Protein 2EV1 (pdb70)

Organism: Mycobacterium tuberculosis (strain ATCC 25618 / H37Rv) (NCBI:txid83332)

GO terms:
  GO:0030145 manganese ion binding (F, IDA)
  GO:0004016 adenylate cyclase activity (F, IDA)
  GO:0009268 response to pH (P, IDA)
  GO:0005515 protein binding (F, IPI)
  GO:0042803 protein homodimerization activity (F, IDA)
  GO:0010855 adenylate cyclase inhibitor activity (F, IMP)

Radius of gyration: 24.44 Å; Cα contacts (8 Å, |Δi|>4): 454; chains: 2; bounding box: 23×84×53 Å

Structure (mmCIF, N/CA/C/O backbone):
data_2EV1
#
_entry.id   2EV1
#
_cell.length_a   86.600
_cell.length_b   93.528
_cell.length_c   54.335
_cell.angle_alpha   90.00
_cell.angle_beta   90.00
_cell.angle_gamma   90.00
#
_symmetry.space_group_name_H-M   'P 21 21 2'
#
loop_
_entity.id
_entity.type
_entity.pdbx_description
1 polymer 'Hypothetical protein Rv1264/MT1302'
2 non-polymer 'OLEIC ACID'
3 non-polymer 'PENTAETHYLENE GLYCOL'
4 water water
#
loop_
_atom_site.group_PDB
_atom_site.id
_atom_site.type_symbol
_atom_site.label_atom_id
_atom_site.label_alt_id
_atom_site.label_comp_id
_atom_site.label_asym_id
_atom_site.label_entity_id
_atom_site.label_seq_id
_atom_site.pdbx_PDB_ins_code
_atom_site.Cartn_x
_atom_site.Cartn_y
_atom_site.Cartn_z
_atom_site.occupancy
_atom_site.B_iso_or_equiv
_atom_site.auth_seq_id
_atom_site.auth_comp_id
_atom_site.auth_asym_id
_atom_site.auth_atom_id
_atom_site.pdbx_PDB_model_num
ATOM 1 N N . ALA A 1 23 ? 37.754 -39.384 2.638 1.00 55.09 11 ALA A N 1
ATOM 2 C CA . ALA A 1 23 ? 36.489 -40.014 3.137 1.00 54.81 11 ALA A CA 1
ATOM 3 C C . ALA A 1 23 ? 35.892 -39.307 4.367 1.00 54.68 11 ALA A C 1
ATOM 4 O O . ALA A 1 23 ? 34.787 -39.653 4.804 1.00 54.57 11 ALA A O 1
ATOM 6 N N . ASN A 1 24 ? 36.612 -38.326 4.921 1.00 54.45 12 ASN A N 1
ATOM 7 C CA . ASN A 1 24 ? 36.096 -37.533 6.035 1.00 53.94 12 ASN A CA 1
ATOM 8 C C . ASN A 1 24 ? 34.955 -36.668 5.558 1.00 52.97 12 ASN A C 1
ATOM 9 O O . ASN A 1 24 ? 33.885 -36.615 6.186 1.00 53.85 12 ASN A O 1
ATOM 14 N N . ILE A 1 25 ? 35.177 -35.989 4.438 1.00 50.85 13 ILE A N 1
ATOM 15 C CA . ILE A 1 25 ? 34.261 -34.948 4.035 1.00 48.69 13 ILE A CA 1
ATOM 16 C C . ILE A 1 25 ? 32.847 -35.510 3.869 1.00 47.19 13 ILE A C 1
ATOM 17 O O . ILE A 1 25 ? 31.896 -34.768 3.978 1.00 46.69 13 ILE A O 1
ATOM 22 N N . ASP A 1 26 ? 32.711 -36.821 3.662 1.00 45.66 14 ASP A N 1
ATOM 23 C CA . ASP A 1 26 ? 31.390 -37.455 3.634 1.00 44.33 14 ASP A CA 1
ATOM 24 C C . ASP A 1 26 ? 30.508 -37.079 4.809 1.00 42.57 14 ASP A C 1
ATOM 25 O O . ASP A 1 26 ? 29.333 -36.802 4.628 1.00 41.96 14 ASP A O 1
ATOM 30 N N . ASP A 1 27 ? 31.054 -37.076 6.017 1.00 41.14 15 ASP A N 1
ATOM 31 C CA . ASP A 1 27 ? 30.267 -36.617 7.150 1.00 39.90 15 ASP A CA 1
ATOM 32 C C . ASP A 1 27 ? 29.802 -35.180 6.924 1.00 38.80 15 ASP A C 1
ATOM 33 O O . ASP A 1 27 ? 28.643 -34.852 7.221 1.00 40.22 15 ASP A O 1
ATOM 38 N N . LEU A 1 28 ? 30.674 -34.353 6.353 1.00 35.39 16 LEU A N 1
ATOM 39 C CA . LEU A 1 28 ? 30.345 -32.960 6.060 1.00 34.06 16 LEU A CA 1
ATOM 40 C C . LEU A 1 28 ? 29.421 -32.743 4.848 1.00 32.70 16 LEU A C 1
ATOM 41 O O . LEU A 1 28 ? 28.873 -31.651 4.708 1.00 34.66 16 LEU A O 1
ATOM 46 N N . LEU A 1 29 ? 29.257 -33.749 3.988 1.00 30.31 17 LEU A N 1
ATOM 47 C CA . LEU A 1 29 ? 28.364 -33.645 2.819 1.00 29.10 17 LEU A CA 1
ATOM 48 C C . LEU A 1 29 ? 26.960 -34.083 3.179 1.00 28.47 17 LEU A C 1
ATOM 49 O O . LEU A 1 29 ? 26.011 -33.763 2.470 1.00 29.18 17 LEU A O 1
ATOM 54 N N . GLY A 1 30 ? 26.829 -34.861 4.238 1.00 27.02 18 GLY A N 1
ATOM 55 C CA . GLY A 1 30 ? 25.505 -35.326 4.680 1.00 26.64 18 GLY A CA 1
ATOM 56 C C . GLY A 1 30 ? 24.662 -35.948 3.592 1.00 27.46 18 GLY A C 1
ATOM 57 O O . GLY A 1 30 ? 25.092 -36.850 2.866 1.00 27.53 18 GLY A O 1
ATOM 58 N N . ASP A 1 31 ? 23.390 -35.549 3.556 1.00 25.58 19 ASP A N 1
ATOM 59 C CA . ASP A 1 31 ? 22.475 -36.069 2.565 1.00 25.79 19 ASP A CA 1
ATOM 60 C C . ASP A 1 31 ? 22.519 -35.467 1.165 1.00 24.54 19 ASP A C 1
ATOM 61 O O . ASP A 1 31 ? 21.730 -35.895 0.321 1.00 24.53 19 ASP A O 1
ATOM 66 N N . LEU A 1 32 ? 23.421 -34.525 0.903 1.00 24.65 20 LEU A N 1
ATOM 67 C CA . LEU A 1 32 ? 23.449 -33.794 -0.368 1.00 25.46 20 LEU A CA 1
ATOM 68 C C . LEU A 1 32 ? 23.606 -34.773 -1.497 1.00 27.15 20 LEU A C 1
ATOM 69 O O . LEU A 1 32 ? 24.357 -35.731 -1.377 1.00 27.91 20 LEU A O 1
ATOM 74 N N . GLY A 1 33 ? 22.867 -34.566 -2.579 1.00 26.81 21 GLY A N 1
ATOM 75 C CA . G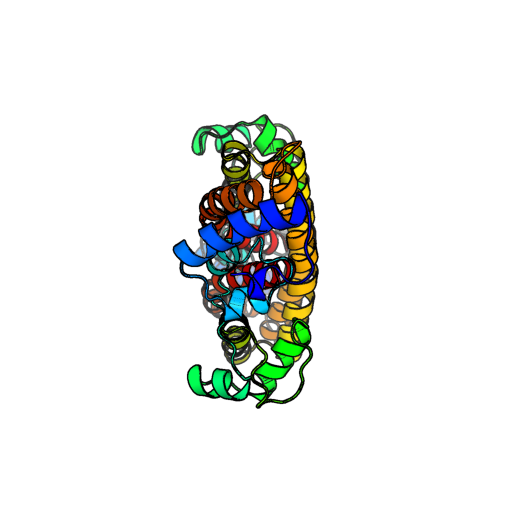LY A 1 33 ? 23.096 -35.356 -3.760 1.00 28.07 21 GLY A CA 1
ATOM 76 C C . GLY A 1 33 ? 23.493 -34.554 -4.971 1.00 28.43 21 GLY A C 1
ATOM 77 O O . GLY A 1 33 ? 23.386 -33.329 -4.984 1.00 30.62 21 GLY A O 1
ATOM 78 N N . GLY A 1 34 ? 23.973 -35.285 -5.982 1.00 31.30 22 GLY A N 1
ATOM 79 C CA . GLY A 1 34 ? 24.104 -34.784 -7.345 1.00 31.57 22 GLY A CA 1
ATOM 80 C C . GLY A 1 34 ? 25.143 -33.703 -7.469 1.00 32.50 22 GLY A C 1
ATOM 81 O O . GLY A 1 34 ? 26.149 -33.729 -6.765 1.00 33.03 22 GLY A O 1
ATOM 82 N N . THR A 1 35 ? 24.889 -32.754 -8.367 1.00 33.33 23 THR A N 1
ATOM 83 C CA . THR A 1 35 ? 25.794 -31.626 -8.576 1.00 33.00 23 THR A CA 1
ATOM 84 C C . THR A 1 35 ? 26.008 -30.814 -7.305 1.00 32.66 23 THR A C 1
ATOM 85 O O . THR A 1 35 ? 27.107 -30.313 -7.053 1.00 32.52 23 THR A O 1
ATOM 89 N N . ALA A 1 36 ? 24.967 -30.684 -6.490 1.00 31.98 24 ALA A N 1
ATOM 90 C CA . ALA A 1 36 ? 25.084 -29.976 -5.220 1.00 31.66 24 ALA A CA 1
ATOM 91 C C . ALA A 1 36 ? 26.143 -30.619 -4.321 1.00 30.63 24 ALA A C 1
ATOM 92 O O . ALA A 1 36 ? 26.904 -29.922 -3.638 1.00 29.59 24 ALA A O 1
ATOM 94 N N . ARG A 1 37 ? 26.149 -31.951 -4.292 1.00 29.02 25 ARG A N 1
ATOM 95 C CA . ARG A 1 37 ? 27.118 -32.688 -3.481 1.00 29.00 25 ARG A CA 1
ATOM 96 C C . ARG A 1 37 ? 28.544 -32.450 -3.979 1.00 27.71 25 ARG A C 1
ATOM 97 O O . ARG A 1 37 ? 29.451 -32.210 -3.179 1.00 27.41 25 ARG A O 1
ATOM 105 N N . ALA A 1 38 ? 28.746 -32.525 -5.286 1.00 28.98 26 ALA A N 1
ATOM 106 C CA . ALA A 1 38 ? 30.085 -32.355 -5.856 1.00 29.06 26 ALA A CA 1
ATOM 107 C C . ALA A 1 38 ? 30.598 -30.935 -5.628 1.00 28.80 26 ALA A C 1
ATOM 108 O O . ALA A 1 38 ? 31.774 -30.746 -5.312 1.00 29.77 26 ALA A O 1
ATOM 110 N N . GLU A 1 39 ? 29.724 -29.941 -5.786 1.00 28.99 27 GLU A N 1
ATOM 111 C CA . GLU A 1 39 ? 30.071 -28.556 -5.497 1.00 29.94 27 GLU A CA 1
ATOM 112 C C . GLU A 1 39 ? 30.437 -28.347 -4.016 1.00 29.18 27 GLU A C 1
ATOM 113 O O . GLU A 1 39 ? 31.382 -27.608 -3.676 1.00 29.94 27 GLU A O 1
ATOM 119 N N . ARG A 1 40 ? 29.664 -28.946 -3.116 1.00 28.54 28 ARG A N 1
ATOM 120 C CA . ARG A 1 40 ? 29.960 -28.826 -1.700 1.00 28.48 28 ARG A CA 1
ATOM 121 C C . ARG A 1 40 ? 31.296 -29.489 -1.371 1.00 28.60 28 ARG A C 1
ATOM 122 O O . ARG A 1 40 ? 32.044 -28.991 -0.505 1.00 28.99 28 ARG A O 1
ATOM 130 N N . ALA A 1 41 ? 31.601 -30.620 -2.014 1.00 28.58 29 ALA A N 1
ATOM 131 C CA . ALA A 1 41 ? 32.840 -31.311 -1.691 1.00 28.49 29 ALA A CA 1
ATOM 132 C C . ALA A 1 41 ? 34.039 -30.442 -2.023 1.00 27.89 29 ALA A C 1
ATOM 133 O O . ALA A 1 41 ? 35.014 -30.369 -1.237 1.00 27.93 29 ALA A O 1
ATOM 135 N N . LYS A 1 42 ? 33.975 -29.775 -3.163 1.00 28.29 30 LYS A N 1
ATOM 136 C CA . LYS A 1 42 ? 35.059 -28.851 -3.575 1.00 29.75 30 LYS A CA 1
ATOM 137 C C . LYS A 1 42 ? 35.218 -27.670 -2.614 1.00 29.57 30 LYS A C 1
ATOM 138 O O . LYS A 1 42 ? 36.320 -27.275 -2.260 1.00 29.79 30 LYS A O 1
ATOM 144 N N . LEU A 1 43 ? 34.092 -27.104 -2.208 1.00 28.86 31 LEU A N 1
ATOM 145 C CA . LEU A 1 43 ? 34.071 -26.036 -1.196 1.00 29.16 31 LEU A CA 1
ATOM 146 C C . LEU A 1 43 ? 34.676 -26.481 0.136 1.00 29.06 31 LEU A C 1
ATOM 147 O O . LEU A 1 43 ? 35.560 -25.811 0.686 1.00 28.81 31 LEU A O 1
ATOM 152 N N . VAL A 1 44 ? 34.246 -27.631 0.636 1.00 29.52 32 VAL A N 1
ATOM 153 C CA . VAL A 1 44 ? 34.701 -28.119 1.946 1.00 29.97 32 VAL A CA 1
ATOM 154 C C . VAL A 1 44 ? 36.196 -28.372 1.939 1.00 29.95 32 VAL A C 1
ATOM 155 O O . VAL A 1 44 ? 36.920 -27.962 2.878 1.00 29.49 32 VAL A O 1
ATOM 159 N N . GLU A 1 45 ? 36.691 -29.011 0.883 1.00 29.44 33 GLU A N 1
ATOM 160 C CA . GLU A 1 45 ? 38.138 -29.212 0.722 1.00 30.38 33 GLU A CA 1
ATOM 161 C C . GLU A 1 45 ? 38.895 -27.880 0.869 1.00 29.36 33 GLU A C 1
ATOM 162 O O . GLU A 1 45 ? 39.907 -27.807 1.565 1.00 28.56 33 GLU A O 1
ATOM 168 N N . TRP A 1 46 ? 38.412 -26.851 0.182 1.00 28.82 34 TRP A N 1
ATOM 169 C CA . TRP A 1 46 ? 39.045 -25.515 0.208 1.00 28.76 34 TRP A CA 1
ATOM 170 C C . TRP A 1 46 ? 38.925 -24.869 1.584 1.00 28.47 34 TRP A C 1
ATOM 171 O O . TRP A 1 46 ? 39.907 -24.278 2.080 1.00 27.61 34 TRP A O 1
ATOM 182 N N . LEU A 1 47 ? 37.769 -25.009 2.228 1.00 28.64 35 LEU A N 1
ATOM 183 C CA . LEU A 1 47 ? 37.614 -24.429 3.549 1.00 29.38 35 LEU A CA 1
ATOM 184 C C . LEU A 1 47 ? 38.575 -25.047 4.557 1.00 30.04 35 LEU A C 1
ATOM 185 O O . LEU A 1 47 ? 39.162 -24.353 5.419 1.00 29.93 35 LEU A O 1
ATOM 190 N N . LEU A 1 48 ? 38.748 -26.361 4.472 1.00 29.19 36 LEU A N 1
ATOM 191 C CA . LEU A 1 48 ? 39.648 -27.026 5.403 1.00 30.34 36 LEU A CA 1
ATOM 192 C C . LEU A 1 48 ? 41.089 -26.520 5.192 1.00 30.92 36 LEU A C 1
ATOM 193 O O . LEU A 1 48 ? 41.857 -26.324 6.163 1.00 29.68 36 LEU A O 1
ATOM 198 N N . GLU A 1 49 ? 41.428 -26.268 3.927 1.00 31.80 37 GLU A N 1
ATOM 199 C CA . GLU A 1 49 ? 42.709 -25.633 3.563 1.00 32.65 37 GLU A CA 1
ATOM 200 C C . GLU A 1 49 ? 42.910 -24.203 4.087 1.00 32.93 37 GLU A C 1
ATOM 201 O O . GLU A 1 49 ? 44.058 -23.765 4.247 1.00 32.11 37 GLU A O 1
ATOM 207 N N . GLN A 1 50 ? 41.815 -23.502 4.357 1.00 32.64 38 GLN A N 1
ATOM 208 C CA . GLN A 1 50 ? 41.870 -22.142 4.917 1.00 32.69 38 GLN A CA 1
ATOM 209 C C . GLN A 1 50 ? 41.855 -22.121 6.452 1.00 32.78 38 GLN A C 1
ATOM 210 O O . GLN A 1 50 ? 41.672 -21.050 7.055 1.00 32.95 38 GLN A O 1
ATOM 216 N N . GLY A 1 51 ? 42.010 -23.289 7.083 1.00 31.58 39 GLY A N 1
ATOM 217 C CA . GLY A 1 51 ? 41.999 -23.401 8.530 1.00 31.52 39 GLY A CA 1
ATOM 218 C C . GLY A 1 51 ? 40.641 -23.457 9.197 1.00 31.95 39 GLY A C 1
ATOM 219 O O . GLY A 1 51 ? 40.562 -23.355 10.436 1.00 33.23 39 GLY A O 1
ATOM 220 N N . ILE A 1 52 ? 39.589 -23.633 8.390 1.00 30.00 40 ILE A N 1
ATOM 221 C CA . ILE A 1 52 ? 38.233 -23.786 8.892 1.00 29.94 40 ILE A CA 1
ATOM 222 C C . ILE A 1 52 ? 38.100 -25.231 9.405 1.00 30.23 40 ILE A C 1
ATOM 223 O O . ILE A 1 52 ? 38.589 -26.166 8.769 1.00 30.95 40 ILE A O 1
ATOM 228 N N . THR A 1 53 ? 37.482 -25.411 10.567 1.00 30.35 41 THR A N 1
ATOM 229 C CA . THR A 1 53 ? 37.403 -26.734 11.206 1.00 29.70 41 THR A CA 1
ATOM 230 C C . THR A 1 53 ? 36.134 -27.455 10.779 1.00 29.63 41 THR A C 1
ATOM 231 O O . THR A 1 53 ? 35.146 -26.825 10.402 1.00 29.69 41 THR A O 1
ATOM 235 N N . PRO A 1 54 ? 36.160 -28.792 10.792 1.00 29.10 42 PRO A N 1
ATOM 236 C CA . PRO A 1 54 ? 34.891 -29.504 10.566 1.00 28.92 42 PRO A CA 1
ATOM 237 C C . PRO A 1 54 ? 33.759 -29.078 11.507 1.00 28.48 42 PRO A C 1
ATOM 238 O O . PRO A 1 54 ? 32.626 -28.997 11.081 1.00 27.51 42 PRO A O 1
ATOM 242 N N . ASP A 1 55 ? 34.044 -28.793 12.770 1.00 28.97 43 ASP A N 1
ATOM 243 C CA . ASP A 1 55 ? 32.984 -28.346 13.677 1.00 29.93 43 ASP A CA 1
ATOM 244 C C . ASP A 1 55 ? 32.344 -27.019 13.214 1.00 30.05 43 ASP A C 1
ATOM 245 O O . ASP A 1 55 ? 31.133 -26.836 13.357 1.00 30.57 43 ASP A O 1
ATOM 250 N N . GLU A 1 56 ? 33.152 -26.091 12.704 1.00 29.77 44 GLU A N 1
ATOM 251 C CA . GLU A 1 56 ? 32.626 -24.835 12.133 1.00 30.63 44 GLU A CA 1
ATOM 252 C C . GLU A 1 56 ? 31.770 -25.065 10.898 1.00 30.30 44 GLU A C 1
ATOM 253 O O . GLU A 1 56 ? 30.701 -24.479 10.739 1.00 30.36 44 GLU A O 1
ATOM 259 N N . ILE A 1 57 ? 32.242 -25.944 10.024 1.00 30.12 45 ILE A N 1
ATOM 260 C CA . ILE A 1 57 ? 31.505 -26.266 8.810 1.00 31.01 45 ILE A CA 1
ATOM 261 C C . ILE A 1 57 ? 30.149 -26.875 9.158 1.00 31.24 45 ILE A C 1
ATOM 262 O O . ILE A 1 57 ? 29.114 -26.479 8.603 1.00 31.15 45 ILE A O 1
ATOM 267 N N . ARG A 1 58 ? 30.135 -27.848 10.077 1.00 31.00 46 ARG A N 1
ATOM 268 C CA . ARG A 1 58 ? 28.887 -28.514 10.473 1.00 32.81 46 ARG A CA 1
ATOM 269 C C . ARG A 1 58 ? 27.879 -27.566 11.090 1.00 32.37 46 ARG A C 1
ATOM 270 O O . ARG A 1 58 ? 26.670 -27.813 11.023 1.00 33.68 46 ARG A O 1
ATOM 278 N N . ALA A 1 59 ? 28.380 -26.496 11.707 1.00 33.41 47 ALA A N 1
ATOM 279 C CA . ALA A 1 59 ? 27.563 -25.563 12.492 1.00 33.25 47 ALA A CA 1
ATOM 280 C C . ALA A 1 59 ? 26.966 -24.429 11.665 1.00 33.85 47 ALA A C 1
ATOM 281 O O . ALA A 1 59 ? 26.096 -23.702 12.168 1.00 33.52 47 ALA A O 1
ATOM 283 N N . THR A 1 60 ? 27.438 -24.277 10.424 1.00 34.37 48 THR A N 1
ATOM 284 C CA . THR A 1 60 ? 27.116 -23.134 9.572 1.00 34.73 48 THR A CA 1
ATOM 285 C C . THR A 1 60 ? 26.483 -23.602 8.261 1.00 35.23 48 THR A C 1
ATOM 286 O O . THR A 1 60 ? 27.143 -24.216 7.423 1.00 35.84 48 THR A O 1
ATOM 290 N N . ASN A 1 61 ? 25.207 -23.292 8.080 1.00 36.40 49 ASN A N 1
ATOM 291 C CA . ASN A 1 61 ? 24.514 -23.721 6.875 1.00 36.55 49 ASN A CA 1
ATOM 292 C C . ASN A 1 61 ? 23.872 -22.520 6.175 1.00 36.18 49 ASN A C 1
ATOM 293 O O . ASN A 1 61 ? 22.915 -21.950 6.685 1.00 37.95 49 ASN A O 1
ATOM 298 N N . PRO A 1 62 ? 24.444 -22.101 5.019 1.00 35.04 50 PRO A N 1
ATOM 299 C CA . PRO A 1 62 ? 25.519 -22.784 4.317 1.00 33.02 50 PRO A CA 1
ATOM 300 C C . PRO A 1 62 ? 26.907 -22.308 4.773 1.00 31.65 50 PRO A C 1
ATOM 301 O O . PRO A 1 62 ? 27.027 -21.215 5.359 1.00 31.83 50 PRO A O 1
ATOM 305 N N . PRO A 1 63 ? 27.930 -23.142 4.549 1.00 31.49 51 PRO A N 1
ATOM 306 C CA . PRO A 1 63 ? 29.306 -22.821 4.995 1.00 30.64 51 PRO A CA 1
ATOM 307 C C . PRO A 1 63 ? 30.158 -21.951 4.058 1.00 30.91 51 PRO A C 1
ATOM 308 O O . PRO A 1 63 ? 31.316 -21.667 4.360 1.00 30.42 51 PRO A O 1
ATOM 312 N N . LEU A 1 64 ? 29.555 -21.513 2.977 1.00 31.79 52 LEU A N 1
ATOM 313 C CA . LEU A 1 64 ? 30.178 -20.785 1.852 1.00 31.67 52 LEU A CA 1
ATOM 314 C C . LEU A 1 64 ? 31.159 -19.688 2.251 1.00 30.22 52 LEU A C 1
ATOM 315 O O . LEU A 1 64 ? 32.236 -19.598 1.680 1.00 31.20 52 LEU A O 1
ATOM 320 N N . LEU A 1 65 ? 30.775 -18.856 3.204 1.00 28.79 53 LEU A N 1
ATOM 321 C CA . LEU A 1 65 ? 31.552 -17.646 3.519 1.00 28.71 53 LEU A CA 1
ATOM 322 C C . LEU A 1 65 ? 32.320 -17.742 4.822 1.00 27.62 53 LEU A C 1
ATOM 323 O O . LEU A 1 65 ? 32.722 -16.702 5.362 1.00 27.30 53 LEU A O 1
ATOM 328 N N . LEU A 1 66 ? 32.530 -18.950 5.339 1.00 27.40 54 LEU A N 1
ATOM 329 C CA . LEU A 1 66 ? 33.249 -19.087 6.593 1.00 27.67 54 LEU A CA 1
ATOM 330 C C . LEU A 1 66 ? 34.658 -18.473 6.572 1.00 28.07 54 LEU A C 1
ATOM 331 O O . LEU A 1 66 ? 35.086 -17.871 7.562 1.00 27.81 54 LEU A O 1
ATOM 336 N N . ALA A 1 67 ? 35.409 -18.628 5.486 1.00 27.72 55 ALA A N 1
ATOM 337 C CA . ALA A 1 67 ? 36.754 -18.047 5.459 1.00 27.54 55 ALA A CA 1
ATOM 338 C C . ALA A 1 67 ? 36.629 -16.520 5.397 1.00 26.93 55 ALA A C 1
ATOM 339 O O . ALA A 1 67 ? 37.473 -15.794 5.879 1.00 26.58 55 ALA A O 1
ATOM 341 N N . THR A 1 68 ? 35.571 -16.003 4.783 1.00 28.14 56 THR A N 1
ATOM 342 C CA . THR A 1 68 ? 35.343 -14.565 4.791 1.00 28.58 56 THR A CA 1
ATOM 343 C C . THR A 1 68 ? 34.996 -14.041 6.214 1.00 29.35 56 THR A C 1
ATOM 344 O O . THR A 1 68 ? 35.392 -12.958 6.633 1.00 29.74 56 THR A O 1
ATOM 348 N N . ARG A 1 69 ? 34.260 -14.849 6.982 1.00 28.09 57 ARG A N 1
ATOM 349 C CA . ARG A 1 69 ? 33.987 -14.523 8.395 1.00 28.12 57 ARG A CA 1
ATOM 350 C C . ARG A 1 69 ? 35.294 -14.433 9.201 1.00 28.55 57 ARG A C 1
ATOM 351 O O . ARG A 1 69 ? 35.425 -13.594 10.107 1.00 28.23 57 ARG A O 1
ATOM 359 N N . HIS A 1 70 ? 36.292 -15.254 8.851 1.00 28.42 58 HIS A N 1
ATOM 360 C CA . HIS A 1 70 ? 37.608 -15.151 9.477 1.00 28.95 58 HIS A CA 1
ATOM 361 C C . HIS A 1 70 ? 38.311 -13.824 9.100 1.00 29.37 58 HIS A C 1
ATOM 362 O O . HIS A 1 70 ? 39.014 -13.244 9.917 1.00 30.47 58 HIS A O 1
ATOM 369 N N . LEU A 1 71 ? 38.083 -13.288 7.903 1.00 28.36 59 LEU A N 1
ATOM 370 C CA . LEU A 1 71 ? 38.673 -12.022 7.497 1.00 29.53 59 LEU A CA 1
ATOM 371 C C . LEU A 1 71 ? 38.176 -10.838 8.337 1.00 30.66 59 LEU A C 1
ATOM 372 O O . LEU A 1 71 ? 38.887 -9.818 8.474 1.00 31.25 59 LEU A O 1
ATOM 377 N N . VAL A 1 72 ? 36.972 -10.985 8.907 1.00 28.70 60 VAL A N 1
ATOM 378 C CA . VAL A 1 72 ? 36.358 -9.939 9.752 1.00 29.16 60 VAL A CA 1
ATOM 379 C C . VAL A 1 72 ? 36.490 -10.261 11.260 1.00 29.01 60 VAL A C 1
ATOM 380 O O . VAL A 1 72 ? 35.774 -9.680 12.108 1.00 28.85 60 VAL A O 1
ATOM 384 N N . GLY A 1 73 ? 37.394 -11.170 11.616 1.00 29.93 61 GLY A N 1
ATOM 385 C CA . GLY A 1 73 ? 37.788 -11.340 13.019 1.00 30.64 61 GLY A CA 1
ATOM 386 C C . GLY A 1 73 ? 37.438 -12.619 13.724 1.00 29.88 61 GLY A C 1
ATOM 387 O O . GLY A 1 73 ? 37.845 -12.824 14.880 1.00 31.34 61 GLY A O 1
ATOM 388 N N . ASP A 1 74 ? 36.679 -13.503 13.079 1.00 29.99 62 ASP A N 1
ATOM 389 C CA . ASP A 1 74 ? 36.481 -14.835 13.632 1.00 30.77 62 ASP A CA 1
ATOM 390 C C . ASP A 1 74 ? 37.823 -15.597 13.563 1.00 30.96 62 ASP A C 1
ATOM 391 O O . ASP A 1 74 ? 38.453 -15.674 12.520 1.00 34.19 62 ASP A O 1
ATOM 396 N N . ASP A 1 75 ? 38.277 -16.144 14.667 1.00 32.01 63 ASP A N 1
ATOM 397 C CA . ASP A 1 75 ? 39.482 -16.965 14.636 1.00 32.39 63 ASP A CA 1
ATOM 398 C C . ASP A 1 75 ? 39.218 -18.419 14.988 1.00 32.51 63 ASP A C 1
ATOM 399 O O . ASP A 1 75 ? 40.163 -19.195 15.173 1.00 33.81 63 ASP A O 1
ATOM 404 N N . GLY A 1 76 ? 37.937 -18.806 15.052 1.00 31.42 64 GLY A N 1
ATOM 405 C CA . GLY A 1 76 ? 37.516 -20.149 15.368 1.00 31.67 64 GLY A CA 1
ATOM 406 C C . GLY A 1 76 ? 37.421 -20.469 16.850 1.00 30.89 64 GLY A C 1
ATOM 407 O O . GLY A 1 76 ? 37.074 -21.613 17.236 1.00 31.99 64 GLY A O 1
ATOM 408 N N . THR A 1 77 ? 37.731 -19.473 17.687 1.00 30.32 65 THR A N 1
ATOM 409 C CA . THR A 1 77 ? 37.770 -19.679 19.119 1.00 30.33 65 THR A CA 1
ATOM 410 C C . THR A 1 77 ? 36.678 -18.908 19.866 1.00 29.36 65 THR A C 1
ATOM 411 O O . THR A 1 77 ? 36.218 -17.822 19.453 1.00 29.25 65 THR A O 1
ATOM 415 N N . TYR A 1 78 ? 36.271 -19.543 20.961 1.00 28.83 66 TYR A N 1
ATOM 416 C CA . TYR A 1 78 ? 35.149 -19.092 21.761 1.00 29.13 66 TYR A CA 1
ATOM 417 C C . TYR A 1 78 ? 35.556 -18.993 23.219 1.00 28.23 66 TYR A C 1
ATOM 418 O O . TYR A 1 78 ? 36.428 -19.749 23.688 1.00 29.30 66 TYR A O 1
ATOM 427 N N . VAL A 1 79 ? 34.919 -18.066 23.924 1.00 28.01 67 VAL A N 1
ATOM 428 C CA . VAL A 1 79 ? 35.173 -17.847 25.348 1.00 27.93 67 VAL A CA 1
ATOM 429 C C . VAL A 1 79 ? 33.883 -17.662 26.146 1.00 27.36 67 VAL A C 1
ATOM 430 O O . VAL A 1 79 ? 32.844 -17.334 25.570 1.00 27.75 67 VAL A O 1
ATOM 434 N N . SER A 1 80 ? 33.987 -17.837 27.454 1.00 27.19 68 SER A N 1
ATOM 435 C CA . SER A 1 80 ? 32.896 -17.497 28.375 1.00 26.84 68 SER A CA 1
ATOM 436 C C . SER A 1 80 ? 33.038 -16.064 28.907 1.00 26.39 68 SER A C 1
ATOM 437 O O . SER A 1 80 ? 34.117 -15.464 28.882 1.00 26.74 68 SER A O 1
ATOM 440 N N . ALA A 1 81 ? 31.957 -15.494 29.427 1.00 26.05 69 ALA A N 1
ATOM 441 C CA . ALA A 1 81 ? 32.025 -14.146 29.999 1.00 26.55 69 ALA A CA 1
ATOM 442 C C . ALA A 1 81 ? 33.012 -14.091 31.162 1.00 26.67 69 ALA A C 1
ATOM 443 O O . ALA A 1 81 ? 33.699 -13.110 31.340 1.00 26.91 69 ALA A O 1
ATOM 445 N N . ARG A 1 82 ? 33.050 -15.143 31.982 1.00 27.41 70 ARG A N 1
ATOM 446 C CA . ARG A 1 82 ? 34.037 -15.208 33.058 1.00 26.91 70 ARG A CA 1
ATOM 447 C C . ARG A 1 82 ? 35.475 -15.156 32.542 1.00 27.90 70 ARG A C 1
ATOM 448 O O . ARG A 1 82 ? 36.296 -14.432 33.084 1.00 28.36 70 ARG A O 1
ATOM 456 N N . GLU A 1 83 ? 35.765 -15.923 31.497 1.00 26.96 71 GLU A N 1
ATOM 457 C CA . GLU A 1 83 ? 37.096 -15.922 30.841 1.00 27.84 71 GLU A CA 1
ATOM 458 C C . GLU A 1 83 ? 37.443 -14.542 30.315 1.00 27.59 71 GLU A C 1
ATOM 459 O O . GLU A 1 83 ? 38.583 -14.107 30.454 1.00 28.11 71 GLU A O 1
ATOM 465 N N . ILE A 1 84 ? 36.475 -13.861 29.715 1.00 27.24 72 ILE A N 1
ATOM 466 C CA . ILE A 1 84 ? 36.724 -12.502 29.211 1.00 27.26 72 ILE A CA 1
ATOM 467 C C . ILE A 1 84 ? 37.052 -11.576 30.360 1.00 28.12 72 ILE A C 1
ATOM 468 O O . ILE A 1 84 ? 37.993 -10.810 30.313 1.00 27.03 72 ILE A O 1
ATOM 473 N N . SER A 1 85 ? 36.261 -11.646 31.421 1.00 28.67 73 SER A N 1
ATOM 474 C CA . SER A 1 85 ? 36.457 -10.767 32.578 1.00 30.40 73 SER A CA 1
ATOM 475 C C . SER A 1 85 ? 37.846 -10.959 33.226 1.00 30.97 73 SER A C 1
ATOM 476 O O . SER A 1 85 ? 38.513 -10.002 33.616 1.00 31.29 73 SER A O 1
ATOM 480 N N . GLU A 1 86 ? 38.298 -12.202 33.305 1.00 31.33 74 GLU A N 1
ATOM 481 C CA . GLU A 1 86 ? 39.613 -12.496 33.876 1.00 31.53 74 GLU A CA 1
ATOM 482 C C . GLU A 1 86 ? 40.769 -12.142 32.888 1.00 31.95 74 GLU A C 1
ATOM 483 O O . GLU A 1 86 ? 41.834 -11.691 33.318 1.00 31.85 74 GLU A O 1
ATOM 489 N N . ASN A 1 87 ? 40.559 -12.344 31.596 1.00 31.07 75 ASN A N 1
ATOM 490 C CA . ASN A 1 87 ? 41.580 -11.992 30.602 1.00 31.16 75 ASN A CA 1
ATOM 491 C C . ASN A 1 87 ? 41.866 -10.493 30.526 1.00 31.63 75 ASN A C 1
ATOM 492 O O . ASN A 1 87 ? 43.013 -10.096 30.362 1.00 33.05 75 ASN A O 1
ATOM 497 N N . TYR A 1 88 ? 40.830 -9.667 30.587 1.00 31.15 76 TYR A N 1
ATOM 498 C CA . TYR A 1 88 ? 40.999 -8.203 30.419 1.00 30.94 76 TYR A CA 1
ATOM 499 C C . TYR A 1 88 ? 40.918 -7.431 31.740 1.00 31.20 76 TYR A C 1
ATOM 500 O O . TYR A 1 88 ? 41.141 -6.214 31.774 1.00 30.93 76 TYR A O 1
ATOM 509 N N . GLY A 1 89 ? 40.614 -8.131 32.832 1.00 30.44 77 GLY A N 1
ATOM 510 C CA . GLY A 1 89 ? 40.524 -7.506 34.150 1.00 30.82 77 GLY A CA 1
ATOM 511 C C . GLY A 1 89 ? 39.354 -6.560 34.279 1.00 31.12 77 GLY A C 1
ATOM 512 O O . GLY A 1 89 ? 39.465 -5.487 34.877 1.00 33.20 77 GLY A O 1
ATOM 513 N N . VAL A 1 90 ? 38.220 -6.926 33.699 1.00 30.26 78 VAL A N 1
ATOM 514 C CA . VAL A 1 90 ? 37.046 -6.097 33.800 1.00 30.40 78 VAL A CA 1
ATOM 515 C C . VAL A 1 90 ? 35.956 -6.799 34.610 1.00 30.60 78 VAL A C 1
ATOM 516 O O . VAL A 1 90 ? 35.963 -8.012 34.767 1.00 31.03 78 VAL A O 1
ATOM 520 N N . ASP A 1 91 ? 35.036 -6.005 35.131 1.00 31.45 79 ASP A N 1
ATOM 521 C CA . ASP A 1 91 ? 33.952 -6.483 35.999 1.00 31.29 79 ASP A CA 1
ATOM 522 C C . ASP A 1 91 ? 32.977 -7.370 35.213 1.00 31.19 79 ASP A C 1
ATOM 523 O O . ASP A 1 91 ? 32.465 -6.975 34.154 1.00 31.23 79 ASP A O 1
ATOM 528 N N . LEU A 1 92 ? 32.729 -8.574 35.733 1.00 30.29 80 LEU A N 1
ATOM 529 C CA . LEU A 1 92 ? 31.844 -9.529 35.061 1.00 30.39 80 LEU A CA 1
ATOM 530 C C . LEU A 1 92 ? 30.395 -9.052 34.910 1.00 30.58 80 LEU A C 1
ATOM 531 O O . LEU A 1 92 ? 29.768 -9.252 33.855 1.00 30.19 80 LEU A O 1
ATOM 536 N N . GLU A 1 93 ? 29.824 -8.426 35.939 1.00 30.99 81 GLU A N 1
ATOM 537 C CA . GLU A 1 93 ? 28.422 -8.031 35.831 1.00 31.68 81 GLU A CA 1
ATOM 538 C C . GLU A 1 93 ? 28.202 -6.918 34.821 1.00 31.14 81 GLU A C 1
ATOM 539 O O . GLU A 1 93 ? 27.259 -6.973 34.027 1.00 31.21 81 GLU A O 1
ATOM 545 N N . LEU A 1 94 ? 29.082 -5.920 34.802 1.00 31.48 82 LEU A N 1
ATOM 546 C CA . LEU A 1 94 ? 28.987 -4.884 33.773 1.00 30.79 82 LEU A CA 1
ATOM 547 C C . LEU A 1 94 ? 29.198 -5.475 32.385 1.00 29.39 82 LEU A C 1
ATOM 548 O O . LEU A 1 94 ? 28.517 -5.108 31.445 1.00 29.75 82 LEU A O 1
ATOM 553 N N . LEU A 1 95 ? 30.170 -6.363 32.252 1.00 30.07 83 LEU A N 1
ATOM 554 C CA . LEU A 1 95 ? 30.438 -6.998 30.940 1.00 29.81 83 LEU A CA 1
ATOM 555 C C . LEU A 1 95 ? 29.176 -7.708 30.411 1.00 29.40 83 LEU A C 1
ATOM 556 O O . LEU A 1 95 ? 28.866 -7.629 29.232 1.00 29.12 83 LEU A O 1
ATOM 561 N N . GLN A 1 96 ? 28.441 -8.387 31.289 1.00 29.71 84 GLN A N 1
ATOM 562 C CA . GLN A 1 96 ? 27.211 -9.070 30.892 1.00 29.88 84 GLN A CA 1
ATOM 563 C C . GLN A 1 96 ? 26.087 -8.113 30.474 1.00 29.06 84 GLN A C 1
ATOM 564 O O . GLN A 1 96 ? 25.311 -8.416 29.544 1.00 29.86 84 GLN A O 1
ATOM 570 N N . ARG A 1 97 ? 25.983 -6.968 31.150 1.00 28.35 85 ARG A N 1
ATOM 571 C CA . ARG A 1 97 ? 25.042 -5.932 30.745 1.00 27.96 85 ARG A CA 1
ATOM 572 C C . ARG A 1 97 ? 25.337 -5.485 29.305 1.00 27.26 85 ARG A C 1
ATOM 573 O O . ARG A 1 97 ? 24.440 -5.296 28.486 1.00 26.86 85 ARG A O 1
ATOM 581 N N . VAL A 1 98 ? 26.616 -5.304 29.009 1.00 26.69 86 VAL A N 1
ATOM 582 C CA . VAL A 1 98 ? 27.057 -4.868 27.680 1.00 27.48 86 VAL A CA 1
ATOM 583 C C . VAL A 1 98 ? 26.775 -5.944 26.631 1.00 27.32 86 VAL A C 1
ATOM 584 O O . VAL A 1 98 ? 26.254 -5.659 25.567 1.00 26.96 86 VAL A O 1
ATOM 588 N N . GLN A 1 99 ? 27.041 -7.194 26.965 1.00 27.17 87 GLN A N 1
ATOM 589 C CA . GLN A 1 99 ? 26.714 -8.290 26.040 1.00 27.62 87 GLN A CA 1
ATOM 590 C C . GLN A 1 99 ? 25.217 -8.373 25.748 1.00 27.15 87 GLN A C 1
ATOM 591 O O . GLN A 1 99 ? 24.808 -8.636 24.626 1.00 28.05 87 GLN A O 1
ATOM 597 N N . ARG A 1 100 ? 24.379 -8.141 26.763 1.00 25.70 88 ARG A N 1
ATOM 598 C CA . ARG A 1 100 ? 22.927 -8.072 26.557 1.00 26.57 88 ARG A CA 1
ATOM 599 C C . ARG A 1 100 ? 22.540 -6.940 25.595 1.00 25.74 88 ARG A C 1
ATOM 600 O O . ARG A 1 100 ? 21.711 -7.121 24.718 1.00 24.63 88 ARG A O 1
ATOM 608 N N . ALA A 1 101 ? 23.170 -5.773 25.757 1.00 26.10 89 ALA A N 1
ATOM 609 C CA . ALA A 1 101 ? 22.820 -4.586 24.971 1.00 27.21 89 ALA A CA 1
ATOM 610 C C . ALA A 1 101 ? 23.172 -4.768 23.487 1.00 26.08 89 ALA A C 1
ATOM 611 O O . ALA A 1 101 ? 22.465 -4.289 22.599 1.00 26.43 89 ALA A O 1
ATOM 613 N N . VAL A 1 102 ? 24.263 -5.462 23.236 1.00 29.14 90 VAL A N 1
ATOM 614 C CA . VAL A 1 102 ? 24.664 -5.830 21.867 1.00 30.10 90 VAL A CA 1
ATOM 615 C C . VAL A 1 102 ? 23.679 -6.822 21.264 1.00 32.27 90 VAL A C 1
ATOM 616 O O . VAL A 1 102 ? 23.283 -6.675 20.129 1.00 33.56 90 VAL A O 1
ATOM 620 N N . GLY A 1 103 ? 23.270 -7.811 22.049 1.00 33.24 91 GLY A N 1
ATOM 621 C CA . GLY A 1 103 ? 22.122 -8.632 21.694 1.00 35.10 91 GLY A CA 1
ATOM 622 C C . GLY A 1 103 ? 22.402 -9.704 20.663 1.00 36.28 91 GLY A C 1
ATOM 623 O O . GLY A 1 103 ? 21.470 -10.172 20.001 1.00 35.93 91 GLY A O 1
ATOM 624 N N . LEU A 1 104 ? 23.667 -10.104 20.541 1.00 38.51 92 LEU A N 1
ATOM 625 C CA . LEU A 1 104 ? 24.078 -11.143 19.579 1.00 40.74 92 LEU A CA 1
ATOM 626 C C . LEU A 1 104 ? 24.325 -12.528 20.212 1.00 43.19 92 LEU A C 1
ATOM 627 O O . LEU A 1 104 ? 24.315 -13.546 19.502 1.00 44.96 92 LEU A O 1
ATOM 632 N N . ALA A 1 105 ? 24.540 -12.577 21.523 1.00 44.84 93 ALA A N 1
ATOM 633 C CA . ALA A 1 105 ? 24.712 -13.845 22.240 1.00 45.83 93 ALA A CA 1
ATOM 634 C C . ALA A 1 105 ? 23.380 -14.267 22.867 1.00 47.29 93 ALA A C 1
ATOM 635 O O . ALA A 1 105 ? 22.519 -13.410 23.107 1.00 47.69 93 ALA A O 1
ATOM 637 N N . ARG A 1 106 ? 23.196 -15.572 23.114 1.00 47.99 94 ARG A N 1
ATOM 638 C CA . ARG A 1 106 ? 21.933 -16.076 23.703 1.00 48.28 94 ARG A CA 1
ATOM 639 C C . ARG A 1 106 ? 22.052 -17.226 24.721 1.00 48.04 94 ARG A C 1
ATOM 640 O O . ARG A 1 106 ? 21.119 -18.031 24.875 1.00 49.04 94 ARG A O 1
ATOM 648 N N . VAL A 1 107 ? 23.188 -17.308 25.402 1.00 47.66 95 VAL A N 1
ATOM 649 C CA . VAL A 1 107 ? 23.279 -18.033 26.668 1.00 46.91 95 VAL A CA 1
ATOM 650 C C . VAL A 1 107 ? 23.873 -17.042 27.669 1.00 46.40 95 VAL A C 1
ATOM 651 O O . VAL A 1 107 ? 24.957 -16.505 27.438 1.00 47.01 95 VAL A O 1
ATOM 655 N N . ASP A 1 108 ? 23.146 -16.782 28.753 1.00 45.09 96 ASP A N 1
ATOM 656 C CA . ASP A 1 108 ? 23.506 -15.731 29.709 1.00 43.72 96 ASP A CA 1
ATOM 657 C C . ASP A 1 108 ? 24.330 -16.266 30.899 1.00 42.51 96 ASP A C 1
ATOM 658 O O . ASP A 1 108 ? 24.875 -15.486 31.692 1.00 43.66 96 ASP A O 1
ATOM 663 N N . ASP A 1 109 ? 24.393 -17.587 31.027 1.00 39.40 97 ASP A N 1
ATOM 664 C CA . ASP A 1 109 ? 25.3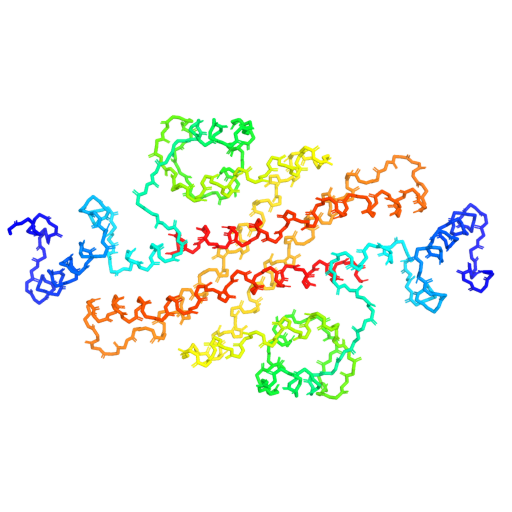58 -18.269 31.892 1.00 37.52 97 ASP A CA 1
ATOM 665 C C . ASP A 1 109 ? 26.756 -17.645 31.725 1.00 35.18 97 ASP A C 1
ATOM 666 O O . ASP A 1 109 ? 27.301 -17.648 30.611 1.00 33.95 97 ASP A O 1
ATOM 671 N N . PRO A 1 110 ? 27.351 -17.132 32.824 1.00 32.94 98 PRO A N 1
ATOM 672 C CA . PRO A 1 110 ? 28.701 -16.572 32.706 1.00 32.50 98 PRO A CA 1
ATOM 673 C C . PRO A 1 110 ? 29.798 -17.585 32.392 1.00 31.35 98 PRO A C 1
ATOM 674 O O . PRO A 1 110 ? 30.901 -17.169 32.064 1.00 30.05 98 PRO A O 1
ATOM 678 N N . ASP A 1 111 ? 29.497 -18.886 32.504 1.00 30.14 99 ASP A N 1
ATOM 679 C CA . ASP A 1 111 ? 30.461 -19.949 32.199 1.00 29.96 99 ASP A CA 1
ATOM 680 C C . ASP A 1 111 ? 30.202 -20.677 30.873 1.00 29.43 99 ASP A C 1
ATOM 681 O O . ASP A 1 111 ? 30.962 -21.555 30.504 1.00 29.34 99 ASP A O 1
ATOM 686 N N . ALA A 1 112 ? 29.162 -20.287 30.138 1.00 29.26 100 ALA A N 1
ATOM 687 C CA . ALA A 1 112 ? 28.910 -20.850 28.815 1.00 29.15 100 ALA A CA 1
ATOM 688 C C . ALA A 1 112 ? 29.930 -20.287 27.822 1.00 29.17 100 ALA A C 1
ATOM 689 O O . ALA A 1 112 ? 30.042 -19.070 27.648 1.00 30.37 100 ALA A O 1
ATOM 691 N N . VAL A 1 113 ? 30.623 -21.200 27.150 1.00 29.71 101 VAL A N 1
ATOM 692 C CA . VAL A 1 113 ? 31.666 -20.843 26.191 1.00 29.15 101 VAL A CA 1
ATOM 693 C C . VAL A 1 113 ? 31.022 -20.631 24.819 1.00 29.66 101 VAL A C 1
ATOM 694 O O . VAL A 1 113 ? 31.019 -21.523 23.955 1.00 31.12 101 VAL A O 1
ATOM 698 N N . VAL A 1 114 ? 30.438 -19.451 24.650 1.00 29.22 102 VAL A N 1
ATOM 699 C CA . VAL A 1 114 ? 29.563 -19.171 23.509 1.00 29.71 102 VAL A CA 1
ATOM 700 C C . VAL A 1 114 ? 29.869 -17.870 22.771 1.00 29.88 102 VAL A C 1
ATOM 701 O O . VAL A 1 114 ? 29.180 -17.519 21.804 1.00 30.92 102 VAL A O 1
ATOM 705 N N . HIS A 1 115 ? 30.867 -17.124 23.233 1.00 29.12 103 HIS A N 1
ATOM 706 C CA . HIS A 1 115 ? 31.159 -15.811 22.666 1.00 29.40 103 HIS A CA 1
ATOM 707 C C . HIS A 1 115 ? 32.391 -15.902 21.777 1.00 28.77 103 HIS A C 1
ATOM 708 O O . HIS A 1 115 ? 33.401 -16.496 22.166 1.00 28.63 103 HIS A O 1
ATOM 715 N N . MET A 1 116 ? 32.309 -15.358 20.579 1.00 29.03 104 MET A N 1
ATOM 716 C CA . MET A 1 116 ? 33.508 -15.352 19.739 1.00 29.15 104 MET A CA 1
ATOM 717 C C . MET A 1 116 ? 34.555 -14.543 20.484 1.00 28.32 104 MET A C 1
ATOM 718 O O . MET A 1 116 ? 34.237 -13.518 21.085 1.00 27.25 104 MET A O 1
ATOM 723 N N . ARG A 1 117 ? 35.818 -14.956 20.448 1.00 28.61 105 ARG A N 1
ATOM 724 C CA . ARG A 1 117 ? 36.869 -14.256 21.200 1.00 28.59 105 ARG A CA 1
ATOM 725 C C . ARG A 1 117 ? 36.859 -12.733 20.947 1.00 28.29 105 ARG A C 1
ATOM 726 O O . ARG A 1 117 ? 36.906 -11.935 21.883 1.00 28.02 105 ARG A O 1
ATOM 734 N N . ALA A 1 118 ? 36.788 -12.340 19.679 1.00 28.05 106 ALA A N 1
ATOM 735 C CA . ALA A 1 118 ? 36.830 -10.915 19.305 1.00 28.22 106 ALA A CA 1
ATOM 736 C C . ALA A 1 118 ? 35.611 -10.149 19.799 1.00 28.12 106 ALA A C 1
ATOM 737 O O . ALA A 1 118 ? 35.703 -8.946 20.112 1.00 28.98 106 ALA A O 1
ATOM 739 N N . ASP A 1 119 ? 34.480 -10.844 19.897 1.00 29.40 107 ASP A N 1
ATOM 740 C CA . ASP A 1 119 ? 33.265 -10.244 20.475 1.00 28.13 107 ASP A CA 1
ATOM 741 C C . ASP A 1 119 ? 33.486 -9.907 21.973 1.00 28.68 107 ASP A C 1
ATOM 742 O O . ASP A 1 119 ? 32.929 -8.933 22.476 1.00 31.27 107 ASP A O 1
ATOM 747 N N . GLY A 1 120 ? 34.176 -10.779 22.710 1.00 28.61 108 GLY A N 1
ATOM 748 C CA . GLY A 1 120 ? 34.478 -10.558 24.120 1.00 29.14 108 GLY A CA 1
ATOM 749 C C . GLY A 1 120 ? 35.403 -9.365 24.283 1.00 28.62 108 GLY A C 1
ATOM 750 O O . GLY A 1 120 ? 35.181 -8.546 25.137 1.00 30.18 108 GLY A O 1
ATOM 751 N N . GLU A 1 121 ? 36.449 -9.284 23.474 1.00 29.60 109 GLU A N 1
ATOM 752 C CA . GLU A 1 121 ? 37.337 -8.124 23.516 1.00 29.07 109 GLU A CA 1
ATOM 753 C C . GLU A 1 121 ? 36.594 -6.799 23.305 1.00 29.27 109 GLU A C 1
ATOM 754 O O . GLU A 1 121 ? 36.837 -5.814 24.014 1.00 30.26 109 GLU A O 1
ATOM 760 N N . ALA A 1 122 ? 35.643 -6.772 22.363 1.00 29.35 110 ALA A N 1
ATOM 761 C CA . ALA A 1 122 ? 34.871 -5.555 22.088 1.00 29.92 110 ALA A CA 1
ATOM 762 C C . ALA A 1 122 ? 34.022 -5.184 23.296 1.00 29.63 110 ALA A C 1
ATOM 763 O O . ALA A 1 122 ? 33.983 -4.030 23.705 1.00 30.99 110 ALA A O 1
ATOM 765 N N . ALA A 1 123 ? 33.292 -6.127 23.822 1.00 29.36 111 ALA A N 1
ATOM 766 C CA . ALA A 1 123 ? 32.440 -5.860 25.013 1.00 29.29 111 ALA A CA 1
ATOM 767 C C . ALA A 1 123 ? 33.275 -5.381 26.228 1.00 29.75 111 ALA A C 1
ATOM 768 O O . ALA A 1 123 ? 32.827 -4.582 27.044 1.00 30.46 111 ALA A O 1
ATOM 770 N N . ALA A 1 124 ? 34.514 -5.844 26.330 1.00 29.79 112 ALA A N 1
ATOM 771 C CA . ALA A 1 124 ? 35.403 -5.468 27.431 1.00 29.04 112 ALA A CA 1
ATOM 772 C C . ALA A 1 124 ? 35.847 -3.993 27.385 1.00 30.33 112 ALA A C 1
ATOM 773 O O . ALA A 1 124 ? 36.413 -3.489 28.338 1.00 30.04 112 ALA A O 1
ATOM 775 N N . ARG A 1 125 ? 35.654 -3.324 26.260 1.00 28.84 113 ARG A N 1
ATOM 776 C CA . ARG A 1 125 ? 35.998 -1.882 26.160 1.00 29.22 113 ARG A CA 1
ATOM 777 C C . ARG A 1 125 ? 35.077 -0.944 26.944 1.00 29.36 113 ARG A C 1
ATOM 778 O O . ARG A 1 125 ? 35.410 0.230 27.118 1.00 29.99 113 ARG A O 1
ATOM 786 N N . ALA A 1 126 ? 33.876 -1.401 27.301 1.00 29.83 114 ALA A N 1
ATOM 787 C CA . ALA A 1 126 ? 32.914 -0.508 27.985 1.00 30.58 114 ALA A CA 1
ATOM 788 C C . ALA A 1 126 ? 33.399 -0.021 29.325 1.00 31.23 114 ALA A C 1
ATOM 789 O O . ALA A 1 126 ? 33.120 1.108 29.726 1.00 33.25 114 ALA A O 1
ATOM 791 N N . GLN A 1 127 ? 34.130 -0.858 30.024 1.00 31.71 115 GLN A N 1
ATOM 792 C CA . GLN A 1 127 ? 34.500 -0.549 31.404 1.00 30.98 115 GLN A CA 1
ATOM 793 C C . GLN A 1 127 ? 35.298 0.735 31.546 1.00 31.10 115 GLN A C 1
ATOM 794 O O . GLN A 1 127 ? 35.096 1.498 32.480 1.00 30.18 115 GLN A O 1
ATOM 800 N N . ARG A 1 128 ? 36.220 0.994 30.625 1.00 30.43 116 ARG A N 1
ATOM 801 C CA . ARG A 1 128 ? 37.058 2.186 30.763 1.00 30.11 116 ARG A CA 1
ATOM 802 C C . ARG A 1 128 ? 36.227 3.491 30.722 1.00 29.61 116 ARG A C 1
ATOM 803 O O . ARG A 1 128 ? 36.582 4.487 31.381 1.00 29.30 116 ARG A O 1
ATOM 811 N N . PHE A 1 129 ? 35.142 3.489 29.949 1.00 29.30 117 PHE A N 1
ATOM 812 C CA . PHE A 1 129 ? 34.233 4.656 29.882 1.00 29.48 117 PHE A CA 1
ATOM 813 C C . PHE A 1 129 ? 33.604 4.946 31.241 1.00 29.56 117 PHE A C 1
ATOM 814 O O . PHE A 1 129 ? 33.503 6.102 31.678 1.00 29.27 117 PHE A O 1
ATOM 822 N N . VAL A 1 130 ? 33.250 3.881 31.941 1.00 29.51 118 VAL A N 1
ATOM 823 C CA . VAL A 1 130 ? 32.718 3.982 33.314 1.00 30.90 118 VAL A CA 1
ATOM 824 C C . VAL A 1 130 ? 33.794 4.437 34.324 1.00 31.11 118 VAL A C 1
ATOM 825 O O . VAL A 1 130 ? 33.539 5.286 35.182 1.00 32.01 118 VAL A O 1
ATOM 829 N N . GLU A 1 131 ? 35.006 3.897 34.218 1.00 32.26 119 GLU A N 1
ATOM 830 C CA . GLU A 1 131 ? 36.108 4.336 35.081 1.00 33.16 119 GLU A CA 1
ATOM 831 C C . GLU A 1 131 ? 36.394 5.833 34.961 1.00 33.06 119 GLU A C 1
ATOM 832 O O . GLU A 1 131 ? 36.854 6.463 35.912 1.00 33.01 119 GLU A O 1
ATOM 838 N N . LEU A 1 132 ? 36.164 6.381 33.764 1.00 32.22 120 LEU A N 1
ATOM 839 C CA . LEU A 1 132 ? 36.409 7.791 33.510 1.00 32.28 120 LEU A CA 1
ATOM 840 C C . LEU A 1 132 ? 35.278 8.675 34.022 1.00 31.75 120 LEU A C 1
ATOM 841 O O . LEU A 1 132 ? 35.355 9.895 33.903 1.00 33.07 120 LEU A O 1
ATOM 846 N N . GLY A 1 133 ? 34.249 8.062 34.590 1.00 30.67 121 GLY A N 1
ATOM 847 C CA . GLY A 1 133 ? 33.163 8.788 35.220 1.00 31.66 121 GLY A CA 1
ATOM 848 C C . GLY A 1 133 ? 31.826 8.808 34.502 1.00 31.74 121 GLY A C 1
ATOM 849 O O . GLY A 1 133 ? 30.892 9.464 35.004 1.00 32.56 121 GLY A O 1
ATOM 850 N N . LEU A 1 134 ? 31.703 8.132 33.344 1.00 31.00 122 LEU A N 1
ATOM 851 C CA . LEU A 1 134 ? 30.394 8.043 32.697 1.00 30.96 122 LEU A CA 1
ATOM 852 C C . LEU A 1 134 ? 29.445 7.083 33.475 1.00 30.87 122 LEU A C 1
ATOM 853 O O . LEU A 1 134 ? 29.883 6.105 34.075 1.00 30.31 122 LEU A O 1
ATOM 858 N N . ASN A 1 135 ? 28.152 7.405 33.473 1.00 31.21 123 ASN A N 1
ATOM 859 C CA . ASN A 1 135 ? 27.142 6.605 34.169 1.00 31.24 123 ASN A CA 1
ATOM 860 C C . ASN A 1 135 ? 26.988 5.242 33.484 1.00 31.66 123 ASN A C 1
ATOM 861 O O . ASN A 1 135 ? 26.768 5.203 32.273 1.00 31.57 123 ASN A O 1
ATOM 866 N N . PRO A 1 136 ? 27.142 4.118 34.224 1.00 31.09 124 PRO A N 1
ATOM 867 C CA . PRO A 1 136 ? 27.025 2.809 33.561 1.00 31.35 124 PRO A CA 1
ATOM 868 C C . PRO A 1 136 ? 25.693 2.529 32.859 1.00 31.13 124 PRO A C 1
ATOM 869 O O . PRO A 1 136 ? 25.672 1.914 31.794 1.00 30.84 124 PRO A O 1
ATOM 873 N N . ASP A 1 137 ? 24.589 2.953 33.438 1.00 30.85 125 ASP A N 1
ATOM 874 C CA . ASP A 1 137 ? 23.290 2.848 32.771 1.00 30.98 125 ASP A CA 1
ATOM 875 C C . ASP A 1 137 ? 23.305 3.552 31.403 1.00 31.05 125 ASP A C 1
ATOM 876 O O . ASP A 1 137 ? 22.774 3.028 30.416 1.00 31.45 125 ASP A O 1
ATOM 881 N N . GLN A 1 138 ? 23.934 4.720 31.333 1.00 31.10 126 GLN A N 1
ATOM 882 C CA . GLN A 1 138 ? 23.950 5.480 30.083 1.00 30.89 126 GLN A CA 1
ATOM 883 C C . GLN A 1 138 ? 24.894 4.834 29.096 1.00 30.36 126 GLN A C 1
ATOM 884 O O . GLN A 1 138 ? 24.601 4.784 27.906 1.00 31.30 126 GLN A O 1
ATOM 890 N N . VAL A 1 139 ? 26.028 4.317 29.578 1.00 29.61 127 VAL A N 1
ATOM 891 C CA . VAL A 1 139 ? 26.971 3.640 28.705 1.00 30.34 127 VAL A CA 1
ATOM 892 C C . VAL A 1 139 ? 26.307 2.421 28.069 1.00 30.06 127 VAL A C 1
ATOM 893 O O . VAL A 1 139 ? 26.463 2.161 26.889 1.00 29.74 127 VAL A O 1
ATOM 897 N N . VAL A 1 140 ? 25.557 1.667 28.850 1.00 29.46 128 VAL A N 1
ATOM 898 C CA . VAL A 1 140 ? 24.877 0.479 28.329 1.00 29.17 128 VAL A CA 1
ATOM 899 C C . VAL A 1 140 ? 23.817 0.873 27.292 1.00 29.44 128 VAL A C 1
ATOM 900 O O . VAL A 1 140 ? 23.693 0.209 26.257 1.00 30.50 128 VAL A O 1
ATOM 904 N N . LEU A 1 141 ? 23.083 1.952 27.519 1.00 29.11 129 LEU A N 1
ATOM 905 C CA . LEU A 1 141 ? 22.123 2.419 26.500 1.00 29.62 129 LEU A CA 1
ATOM 906 C C . LEU A 1 141 ? 22.824 2.854 25.220 1.00 29.57 129 LEU A C 1
ATOM 907 O O . LEU A 1 141 ? 22.318 2.611 24.105 1.00 30.05 129 LEU A O 1
ATOM 912 N N . VAL A 1 142 ? 23.981 3.504 25.345 1.00 29.04 130 VAL A N 1
ATOM 913 C CA . VAL A 1 142 ? 24.732 3.892 24.154 1.00 29.30 130 VAL A CA 1
ATOM 914 C C . VAL A 1 142 ? 25.142 2.650 23.364 1.00 28.96 130 VAL A C 1
ATOM 915 O O . VAL A 1 142 ? 25.049 2.633 22.149 1.00 30.03 130 VAL A O 1
ATOM 919 N N . VAL A 1 143 ? 25.614 1.614 24.036 1.00 29.24 131 VAL A N 1
ATOM 920 C CA . VAL A 1 143 ? 25.948 0.352 23.352 1.00 29.43 131 VAL A CA 1
ATOM 921 C C . VAL A 1 143 ? 24.755 -0.181 22.558 1.00 29.10 131 VAL A C 1
ATOM 922 O O . VAL A 1 143 ? 24.889 -0.571 21.395 1.00 30.19 131 VAL A O 1
ATOM 926 N N . ARG A 1 144 ? 23.566 -0.204 23.181 1.00 28.69 132 ARG A N 1
ATOM 927 C CA . ARG A 1 144 ? 22.360 -0.664 22.510 1.00 29.86 132 ARG A CA 1
ATOM 928 C C . ARG A 1 144 ? 22.066 0.110 21.232 1.00 29.47 132 ARG A C 1
ATOM 929 O O . ARG A 1 144 ? 21.830 -0.467 20.176 1.00 29.01 132 ARG A O 1
ATOM 942 N N . VAL A 1 145 ? 22.107 1.426 21.328 1.00 28.90 133 VAL A N 1
ATOM 943 C CA . VAL A 1 145 ? 21.792 2.294 20.209 1.00 29.76 133 VAL A CA 1
ATOM 944 C C . VAL A 1 145 ? 22.826 2.162 19.083 1.00 29.47 133 VAL A C 1
ATOM 945 O O . VAL A 1 145 ? 22.470 2.108 17.902 1.00 28.70 133 VAL A O 1
ATOM 949 N N . LEU A 1 146 ? 24.102 2.135 19.454 1.00 28.96 134 LEU A N 1
ATOM 950 C CA . LEU A 1 146 ? 25.177 1.927 18.478 1.00 30.62 134 LEU A CA 1
ATOM 951 C C . LEU A 1 146 ? 25.041 0.613 17.758 1.00 30.64 134 LEU A C 1
ATOM 952 O O . LEU A 1 146 ? 25.115 0.542 16.521 1.00 32.08 134 LEU A O 1
ATOM 957 N N . ALA A 1 147 ? 24.818 -0.465 18.499 1.00 30.54 135 ALA A N 1
ATOM 958 C CA . ALA A 1 147 ? 24.678 -1.764 17.880 1.00 30.25 135 ALA A CA 1
ATOM 959 C C . ALA A 1 147 ? 23.477 -1.842 16.955 1.00 29.92 135 ALA A C 1
ATOM 960 O O . ALA A 1 147 ? 23.565 -2.463 15.903 1.00 30.18 135 ALA A O 1
ATOM 962 N N . GLU A 1 148 ? 22.357 -1.230 17.319 1.00 30.14 136 GLU A N 1
ATOM 963 C CA . GLU A 1 148 ? 21.166 -1.237 16.450 1.00 31.32 136 GLU A CA 1
ATOM 964 C C . GLU A 1 148 ? 21.444 -0.516 15.118 1.00 31.08 136 GLU A C 1
ATOM 965 O O . GLU A 1 148 ? 21.114 -1.020 14.041 1.00 30.89 136 GLU A O 1
ATOM 971 N N . GLY A 1 149 ? 22.069 0.651 15.191 1.00 29.93 137 GLY A N 1
ATOM 972 C CA . GLY A 1 149 ? 22.448 1.366 13.974 1.00 30.16 137 GLY A CA 1
ATOM 973 C C . GLY A 1 149 ? 23.407 0.586 13.102 1.00 29.82 137 GLY A C 1
ATOM 974 O O . GLY A 1 149 ? 23.260 0.566 11.874 1.00 30.60 137 GLY A O 1
ATOM 975 N N . LEU A 1 150 ? 24.408 -0.039 13.727 1.00 28.57 138 LEU A N 1
ATOM 976 C CA . LEU A 1 150 ? 25.430 -0.761 12.964 1.00 30.44 138 LEU A CA 1
ATOM 977 C C . LEU A 1 150 ? 24.880 -2.031 12.368 1.00 32.11 138 LEU A C 1
ATOM 978 O O . LEU A 1 150 ? 25.366 -2.477 11.316 1.00 32.44 138 LEU A O 1
ATOM 983 N N . SER A 1 151 ? 23.882 -2.641 13.020 1.00 31.85 139 SER A N 1
ATOM 984 C CA . SER A 1 151 ? 23.264 -3.867 12.464 1.00 32.58 139 SER A CA 1
ATOM 985 C C . SER A 1 151 ? 22.608 -3.577 11.114 1.00 32.72 139 SER A C 1
ATOM 986 O O . SER A 1 151 ? 22.754 -4.368 10.153 1.00 32.31 139 SER A O 1
ATOM 989 N N . HIS A 1 152 ? 21.966 -2.404 11.014 1.00 32.57 140 HIS A N 1
ATOM 990 C CA . HIS A 1 152 ? 21.366 -1.946 9.750 1.00 33.16 140 HIS A CA 1
ATOM 991 C C . HIS A 1 152 ? 22.462 -1.660 8.712 1.00 32.77 140 HIS A C 1
ATOM 992 O O . HIS A 1 152 ? 22.375 -2.078 7.557 1.00 34.02 140 HIS A O 1
ATOM 999 N N . ALA A 1 153 ? 23.520 -0.979 9.119 1.00 32.46 141 ALA A N 1
ATOM 1000 C CA . ALA A 1 153 ? 24.616 -0.719 8.187 1.00 31.82 141 ALA A CA 1
ATOM 1001 C C . ALA A 1 153 ? 25.266 -2.005 7.688 1.00 31.83 141 ALA A C 1
ATOM 1002 O O . ALA A 1 153 ? 25.559 -2.121 6.509 1.00 32.26 141 ALA A O 1
ATOM 1004 N N . ALA A 1 154 ? 25.486 -2.970 8.573 1.00 32.03 142 ALA A N 1
ATOM 1005 C CA . ALA A 1 154 ? 26.089 -4.240 8.156 1.00 32.61 142 ALA A CA 1
ATOM 1006 C C . ALA A 1 154 ? 25.182 -5.002 7.176 1.00 32.97 142 ALA A C 1
ATOM 1007 O O . ALA A 1 154 ? 25.676 -5.650 6.229 1.00 32.51 142 ALA A O 1
ATOM 1009 N N . GLU A 1 155 ? 23.863 -4.910 7.339 1.00 33.37 143 GLU A N 1
ATOM 1010 C CA . GLU A 1 155 ? 22.965 -5.536 6.362 1.00 32.89 143 GLU A CA 1
ATOM 1011 C C . GLU A 1 155 ? 23.152 -4.983 4.960 1.00 32.39 143 GLU A C 1
ATOM 1012 O O . GLU A 1 155 ? 23.161 -5.729 3.978 1.00 33.56 143 GLU A O 1
ATOM 1018 N N . ALA A 1 156 ? 23.272 -3.663 4.865 1.00 31.43 144 ALA A N 1
ATOM 1019 C CA . ALA A 1 156 ? 23.383 -3.009 3.571 1.00 31.20 144 ALA A CA 1
ATOM 1020 C C . ALA A 1 156 ? 24.727 -3.345 2.978 1.00 30.47 144 ALA A C 1
ATOM 1021 O O . ALA A 1 156 ? 24.839 -3.462 1.741 1.00 30.42 144 ALA A O 1
ATOM 1023 N N . MET A 1 157 ? 25.738 -3.501 3.847 1.00 29.82 145 MET A N 1
ATOM 1024 C CA . MET A 1 157 ? 27.084 -3.870 3.419 1.00 30.99 145 MET A CA 1
ATOM 1025 C C . MET A 1 157 ? 27.064 -5.278 2.851 1.00 30.58 145 MET A C 1
ATOM 1026 O O . MET A 1 157 ? 27.713 -5.546 1.870 1.00 30.63 145 MET A O 1
ATOM 1031 N N . ARG A 1 158 ? 26.322 -6.153 3.496 1.00 31.41 146 ARG A N 1
ATOM 1032 C CA . ARG A 1 158 ? 26.140 -7.546 3.012 1.00 31.71 146 ARG A CA 1
ATOM 1033 C C . ARG A 1 158 ? 25.588 -7.578 1.577 1.00 31.07 146 ARG A C 1
ATOM 1034 O O . ARG A 1 158 ? 26.175 -8.221 0.693 1.00 31.20 146 ARG A O 1
ATOM 1049 N N . TYR A 1 159 ? 24.483 -6.886 1.337 1.00 29.47 147 TYR A N 1
ATOM 1050 C CA . TYR A 1 159 ? 23.878 -6.858 0.009 1.00 28.78 147 TYR A CA 1
ATOM 1051 C C . TYR A 1 159 ? 24.860 -6.283 -1.006 1.00 26.83 147 TYR A C 1
ATOM 1052 O O . TYR A 1 159 ? 24.972 -6.782 -2.112 1.00 26.34 147 TYR A O 1
ATOM 1061 N N . THR A 1 160 ? 25.533 -5.200 -0.628 1.00 25.60 148 THR A N 1
ATOM 1062 C CA . THR A 1 160 ? 26.544 -4.579 -1.485 1.00 25.33 148 THR A CA 1
ATOM 1063 C C . THR A 1 160 ? 27.677 -5.565 -1.840 1.00 24.88 148 THR A C 1
ATOM 1064 O O . THR A 1 160 ? 28.081 -5.668 -2.970 1.00 23.96 148 THR A O 1
ATOM 1068 N N . ALA A 1 161 ? 28.229 -6.239 -0.835 1.00 26.81 149 ALA A N 1
ATOM 1069 C CA . ALA A 1 161 ? 29.299 -7.222 -1.090 1.00 27.72 149 ALA A CA 1
ATOM 1070 C C . ALA A 1 161 ? 28.821 -8.386 -1.957 1.00 28.29 149 ALA A C 1
ATOM 1071 O O . ALA A 1 161 ? 29.497 -8.745 -2.938 1.00 29.06 149 ALA A O 1
ATOM 1073 N N . LEU A 1 162 ? 27.653 -8.942 -1.645 1.00 28.39 150 LEU A N 1
ATOM 1074 C CA . LEU A 1 162 ? 27.133 -10.093 -2.409 1.00 29.01 150 LEU A CA 1
ATOM 1075 C C . LEU A 1 162 ? 26.845 -9.760 -3.867 1.00 28.86 150 LEU A C 1
ATOM 1076 O O . LEU A 1 162 ? 27.087 -10.573 -4.743 1.00 28.69 150 LEU A O 1
ATOM 1081 N N . GLU A 1 163 ? 26.341 -8.557 -4.127 1.00 29.13 151 GLU A N 1
ATOM 1082 C CA . GLU A 1 163 ? 26.129 -8.086 -5.494 1.00 30.32 151 GLU A CA 1
ATOM 1083 C C . GLU A 1 163 ? 27.424 -8.105 -6.315 1.00 30.30 151 GLU A C 1
ATOM 1084 O O . GLU A 1 163 ? 27.399 -8.452 -7.486 1.00 28.92 151 GLU A O 1
ATOM 1090 N N . ALA A 1 164 ? 28.553 -7.748 -5.692 1.00 32.21 152 ALA A N 1
ATOM 1091 C CA . ALA A 1 164 ? 29.824 -7.751 -6.384 1.00 33.54 152 ALA A CA 1
ATOM 1092 C C . ALA A 1 164 ? 30.316 -9.200 -6.620 1.00 35.49 152 ALA A C 1
ATOM 1093 O O . ALA A 1 164 ? 30.774 -9.527 -7.718 1.00 36.96 152 ALA A O 1
ATOM 1095 N N . ILE A 1 165 ? 30.126 -10.062 -5.625 1.00 35.40 153 ILE A N 1
ATOM 1096 C CA . ILE A 1 165 ? 30.690 -11.425 -5.609 1.00 37.14 153 ILE A CA 1
ATOM 1097 C C . ILE A 1 165 ? 29.866 -12.462 -6.372 1.00 37.79 153 ILE A C 1
ATOM 1098 O O . ILE A 1 165 ? 30.436 -13.356 -7.027 1.00 39.10 153 ILE A O 1
ATOM 1103 N N . MET A 1 166 ? 28.545 -12.372 -6.258 1.00 38.49 154 MET A N 1
ATOM 1104 C CA . MET A 1 166 ? 27.634 -13.349 -6.88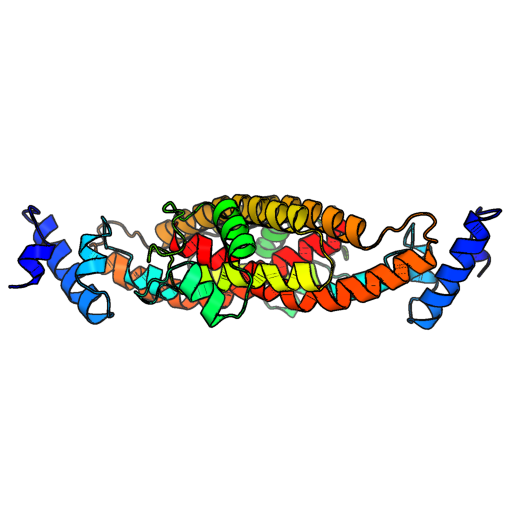7 1.00 39.19 154 MET A CA 1
ATOM 1105 C C . MET A 1 166 ? 27.557 -13.163 -8.398 1.00 39.67 154 MET A C 1
ATOM 1106 O O . MET A 1 166 ? 26.744 -12.384 -8.890 1.00 39.83 154 MET A O 1
ATOM 1111 N N . ARG A 1 167 ? 28.372 -13.902 -9.144 1.00 39.79 155 ARG A N 1
ATOM 1112 C CA . ARG A 1 167 ? 28.322 -13.846 -10.602 1.00 39.84 155 ARG A CA 1
ATOM 1113 C C . ARG A 1 167 ? 27.388 -14.961 -11.090 1.00 39.36 155 ARG A C 1
ATOM 1114 O O . ARG A 1 167 ? 27.311 -16.021 -10.460 1.00 39.49 155 ARG A O 1
ATOM 1122 N N . PRO A 1 168 ? 26.663 -14.726 -12.200 1.00 38.73 156 PRO A N 1
ATOM 1123 C CA . PRO A 1 168 ? 25.821 -15.745 -12.841 1.00 38.11 156 PRO A CA 1
ATOM 1124 C C . PRO A 1 168 ? 26.545 -17.063 -13.164 1.00 37.64 156 PRO A C 1
ATOM 1125 O O . PRO A 1 168 ? 27.586 -17.054 -13.826 1.00 37.78 156 PRO A O 1
ATOM 1129 N N . GLY A 1 169 ? 25.979 -18.179 -12.703 1.00 36.17 157 GLY A N 1
ATOM 1130 C CA . GLY A 1 169 ? 26.580 -19.493 -12.877 1.00 35.24 157 GLY A CA 1
ATOM 1131 C C . GLY A 1 169 ? 27.706 -19.856 -11.928 1.00 34.83 157 GLY A C 1
ATOM 1132 O O . GLY A 1 169 ? 28.272 -20.940 -12.047 1.00 35.27 157 GLY A O 1
ATOM 1133 N N . ALA A 1 170 ? 28.041 -18.973 -10.990 1.00 33.81 158 ALA A N 1
ATOM 1134 C CA . ALA A 1 170 ? 29.175 -19.234 -10.081 1.00 32.76 158 ALA A CA 1
ATOM 1135 C C . ALA A 1 170 ? 28.891 -20.467 -9.202 1.00 32.23 158 ALA A C 1
ATOM 1136 O O . ALA A 1 170 ? 27.765 -20.667 -8.733 1.00 32.59 158 ALA A O 1
ATOM 1138 N N . THR A 1 171 ? 29.902 -21.315 -9.033 1.00 30.91 159 THR A N 1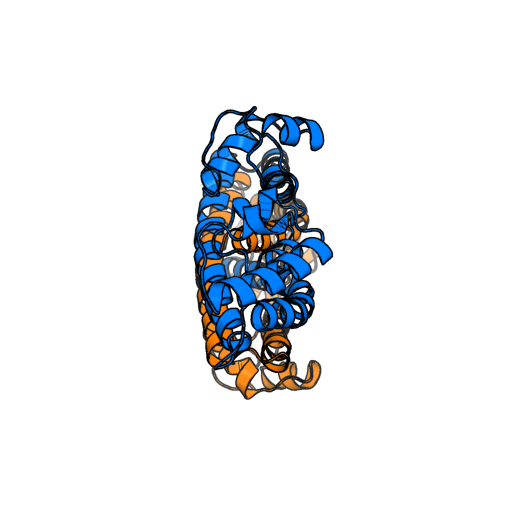
ATOM 1139 C CA . THR A 1 171 ? 29.829 -22.402 -8.059 1.00 30.13 159 THR A CA 1
ATOM 1140 C C . THR A 1 171 ? 30.030 -21.866 -6.630 1.00 29.63 159 THR A C 1
ATOM 1141 O O . THR A 1 171 ? 30.462 -20.719 -6.422 1.00 28.16 159 THR A O 1
ATOM 1145 N N . GLU A 1 172 ? 29.754 -22.711 -5.640 1.00 28.92 160 GLU A N 1
ATOM 1146 C CA . GLU A 1 172 ? 30.037 -22.333 -4.238 1.00 28.74 160 GLU A CA 1
ATOM 1147 C C . GLU A 1 172 ? 31.508 -21.990 -4.027 1.00 28.05 160 GLU A C 1
ATOM 1148 O O . GLU A 1 172 ? 31.813 -21.015 -3.334 1.00 27.14 160 GLU A O 1
ATOM 1154 N N . LEU A 1 173 ? 32.404 -22.760 -4.629 1.00 28.17 161 LEU A N 1
ATOM 1155 C CA . LEU A 1 173 ? 33.859 -22.506 -4.497 1.00 29.41 161 LEU A CA 1
ATOM 1156 C C . LEU A 1 173 ? 34.267 -21.201 -5.198 1.00 29.94 161 LEU A C 1
ATOM 1157 O O . LEU A 1 173 ? 35.045 -20.407 -4.646 1.00 28.61 161 LEU A O 1
ATOM 1162 N N . ASP A 1 174 ? 33.706 -20.959 -6.375 1.00 29.20 162 ASP A N 1
ATOM 1163 C CA . ASP A 1 174 ? 33.878 -19.655 -7.061 1.00 30.12 162 ASP A CA 1
ATOM 1164 C C . ASP A 1 174 ? 33.540 -18.466 -6.169 1.00 29.79 162 ASP A C 1
ATOM 1165 O O . ASP A 1 174 ? 34.269 -17.472 -6.152 1.00 30.53 162 ASP A O 1
ATOM 1170 N N . ILE A 1 175 ? 32.399 -18.550 -5.494 1.00 28.49 163 ILE A N 1
ATOM 1171 C CA . ILE A 1 175 ? 31.916 -17.467 -4.650 1.00 28.57 163 ILE A CA 1
ATOM 1172 C C . ILE A 1 175 ? 32.849 -17.332 -3.466 1.00 28.07 163 ILE A C 1
ATOM 1173 O O . ILE A 1 175 ? 33.224 -16.223 -3.104 1.00 28.05 163 ILE A O 1
ATOM 1178 N N . ALA A 1 176 ? 33.256 -18.447 -2.863 1.00 27.03 164 ALA A N 1
ATOM 1179 C CA . ALA A 1 176 ? 34.117 -18.382 -1.687 1.00 28.02 164 ALA A CA 1
ATOM 1180 C C . ALA A 1 176 ? 35.468 -17.736 -2.016 1.00 28.17 164 ALA A C 1
ATOM 1181 O O . ALA A 1 176 ? 35.983 -16.837 -1.297 1.00 27.66 164 ALA A O 1
ATOM 1183 N N . LYS A 1 177 ? 36.086 -18.167 -3.103 1.00 28.41 165 LYS A N 1
ATOM 1184 C CA . LYS A 1 177 ? 37.361 -17.584 -3.543 1.00 29.75 165 LYS A CA 1
ATOM 1185 C C . LYS A 1 177 ? 37.215 -16.121 -3.954 1.00 30.04 165 LYS A C 1
ATOM 1186 O O . LYS A 1 177 ? 38.040 -15.286 -3.601 1.00 30.58 165 LYS A O 1
ATOM 1192 N N . GLY A 1 178 ? 36.144 -15.779 -4.664 1.00 28.26 166 GLY A N 1
ATOM 1193 C CA . GLY A 1 178 ? 35.923 -14.393 -5.042 1.00 28.75 166 GLY A CA 1
ATOM 1194 C C . GLY A 1 178 ? 35.730 -13.477 -3.837 1.00 28.79 166 GLY A C 1
ATOM 1195 O O . GLY A 1 178 ? 36.260 -12.338 -3.808 1.00 29.15 166 GLY A O 1
ATOM 1196 N N . SER A 1 179 ? 35.017 -13.986 -2.829 1.00 28.04 167 SER A N 1
ATOM 1197 C CA . SER A 1 179 ? 34.802 -13.220 -1.608 1.00 28.41 167 SER A CA 1
ATOM 1198 C C . SER A 1 179 ? 36.144 -13.049 -0.905 1.00 29.17 167 SER A C 1
ATOM 1199 O O . SER A 1 179 ? 36.422 -11.956 -0.397 1.00 28.78 167 SER A O 1
ATOM 1202 N N . GLN A 1 180 ? 36.967 -14.098 -0.866 1.00 28.85 168 GLN A N 1
ATOM 1203 C CA . GLN A 1 180 ? 38.243 -14.037 -0.143 1.00 28.22 168 GLN A CA 1
ATOM 1204 C C . GLN A 1 180 ? 39.097 -12.894 -0.740 1.00 29.49 168 GLN A C 1
ATOM 1205 O O . GLN A 1 180 ? 39.676 -12.065 0.007 1.00 29.43 168 GLN A O 1
ATOM 1211 N N . ALA A 1 181 ? 39.157 -12.802 -2.067 1.00 28.13 169 ALA A N 1
ATOM 1212 C CA . ALA A 1 181 ? 39.983 -11.825 -2.739 1.00 28.46 169 ALA A CA 1
ATOM 1213 C C . ALA A 1 181 ? 39.436 -10.432 -2.525 1.00 28.95 169 ALA A C 1
ATOM 1214 O O . ALA A 1 181 ? 40.206 -9.501 -2.293 1.00 29.62 169 ALA A O 1
ATOM 1216 N N . LEU A 1 182 ? 38.121 -10.262 -2.626 1.00 27.81 170 LEU A N 1
ATOM 1217 C CA . LEU A 1 182 ? 37.539 -8.921 -2.561 1.00 28.98 170 LEU A CA 1
ATOM 1218 C C . LEU A 1 182 ? 37.508 -8.412 -1.127 1.00 28.90 170 LEU A C 1
ATOM 1219 O O . LEU A 1 182 ? 37.905 -7.261 -0.846 1.00 29.14 170 LEU A O 1
ATOM 1224 N N . VAL A 1 183 ? 37.016 -9.225 -0.220 1.00 29.63 171 VAL A N 1
ATOM 1225 C CA . VAL A 1 183 ? 36.853 -8.822 1.194 1.00 29.67 171 VAL A CA 1
ATOM 1226 C C . VAL A 1 183 ? 38.225 -8.565 1.825 1.00 30.12 171 VAL A C 1
ATOM 1227 O O . VAL A 1 183 ? 38.394 -7.606 2.627 1.00 30.71 171 VAL A O 1
ATOM 1231 N N . SER A 1 184 ? 39.254 -9.313 1.426 1.00 28.54 172 SER A N 1
ATOM 1232 C CA . SER A 1 184 ? 40.569 -9.036 2.015 1.00 28.77 172 SER A CA 1
ATOM 1233 C C . SER A 1 184 ? 41.032 -7.596 1.717 1.00 27.69 172 SER A C 1
ATOM 1234 O O . SER A 1 184 ? 41.746 -6.972 2.509 1.00 29.55 172 SER A O 1
ATOM 1239 N N . GLN A 1 185 ? 40.674 -7.061 0.544 1.00 27.49 173 GLN A N 1
ATOM 1240 C CA . GLN A 1 185 ? 41.027 -5.711 0.161 1.00 28.42 173 GLN A CA 1
ATOM 1241 C C . GLN A 1 185 ? 40.139 -4.674 0.854 1.00 28.55 173 GLN A C 1
ATOM 1242 O O . GLN A 1 185 ? 40.573 -3.537 1.051 1.00 30.10 173 GLN A O 1
ATOM 1253 N N . ILE A 1 186 ? 38.888 -5.003 1.084 1.00 29.36 174 ILE A N 1
ATOM 1254 C CA . ILE A 1 186 ? 37.954 -4.073 1.760 1.00 30.23 174 ILE A CA 1
ATOM 1255 C C . ILE A 1 186 ? 38.258 -3.884 3.241 1.00 30.51 174 ILE A C 1
ATOM 1256 O O . ILE A 1 186 ? 38.125 -2.775 3.786 1.00 30.46 174 ILE A O 1
ATOM 1261 N N . VAL A 1 187 ? 38.635 -4.964 3.926 1.00 31.14 175 VAL A N 1
ATOM 1262 C CA . VAL A 1 187 ? 38.749 -4.929 5.370 1.00 31.12 175 VAL A CA 1
ATOM 1263 C C . VAL A 1 187 ? 39.630 -3.770 5.899 1.00 30.55 175 VAL A C 1
ATOM 1264 O O . VAL A 1 187 ? 39.177 -3.070 6.818 1.00 31.41 175 VAL A O 1
ATOM 1268 N N . PRO A 1 188 ? 40.840 -3.493 5.366 1.00 29.55 176 PRO A N 1
ATOM 1269 C CA . PRO A 1 188 ? 41.619 -2.369 5.936 1.00 28.91 176 PRO A CA 1
ATOM 1270 C C . PRO A 1 188 ? 40.950 -0.994 5.761 1.00 28.17 176 PRO A C 1
ATOM 1271 O O . PRO A 1 188 ? 41.332 -0.018 6.418 1.00 30.29 176 PRO A O 1
ATOM 1275 N N . LEU A 1 189 ? 40.027 -0.876 4.835 1.00 28.91 177 LEU A N 1
ATOM 1276 C CA . LEU A 1 189 ? 39.366 0.422 4.597 1.00 29.45 177 LEU A CA 1
ATOM 1277 C C . LEU A 1 189 ? 38.222 0.660 5.550 1.00 29.48 177 LEU A C 1
ATOM 1278 O O . LEU A 1 189 ? 37.846 1.829 5.809 1.00 30.64 177 LEU A O 1
ATOM 1283 N N . LEU A 1 190 ? 37.632 -0.398 6.076 1.00 30.34 178 LEU A N 1
ATOM 1284 C CA . LEU A 1 190 ? 36.408 -0.283 6.843 1.00 30.05 178 LEU A CA 1
ATOM 1285 C C . LEU A 1 190 ? 36.550 0.399 8.204 1.00 32.26 178 LEU A C 1
ATOM 1286 O O . LEU A 1 190 ? 35.678 1.209 8.607 1.00 32.48 178 LEU A O 1
ATOM 1291 N N . GLY A 1 191 ? 37.539 0.016 8.952 1.00 31.99 179 GLY A N 1
ATOM 1292 C CA . GLY A 1 191 ? 37.738 0.580 10.259 1.00 31.54 179 GLY A CA 1
ATOM 1293 C C . GLY A 1 191 ? 37.965 2.059 10.261 1.00 32.16 179 GLY A C 1
ATOM 1294 O O . GLY A 1 191 ? 37.255 2.808 10.952 1.00 32.23 179 GLY A O 1
ATOM 1295 N N . PRO A 1 192 ? 38.955 2.513 9.500 1.00 30.43 180 PRO A N 1
ATOM 1296 C CA . PRO A 1 192 ? 39.151 3.965 9.396 1.00 31.21 180 PRO A CA 1
ATOM 1297 C C . PRO A 1 192 ? 37.912 4.730 8.898 1.00 31.11 180 PRO A C 1
ATOM 1298 O O . PRO A 1 192 ? 37.642 5.862 9.369 1.00 31.04 180 PRO A O 1
ATOM 1302 N N . MET A 1 193 ? 37.171 4.133 7.972 1.00 31.03 181 MET A N 1
ATOM 1303 C CA . MET A 1 193 ? 35.966 4.744 7.444 1.00 30.22 181 MET A CA 1
ATOM 1304 C C . MET A 1 193 ? 34.962 4.941 8.579 1.00 30.14 181 MET A C 1
ATOM 1305 O O . MET A 1 193 ? 34.400 6.025 8.707 1.00 30.09 181 MET A O 1
ATOM 1312 N N . ILE A 1 194 ? 34.669 3.905 9.355 1.00 30.25 182 ILE A N 1
ATOM 1313 C CA . ILE A 1 194 ? 33.599 4.014 10.349 1.00 28.87 182 ILE A CA 1
ATOM 1314 C C . ILE A 1 194 ? 34.024 4.989 11.481 1.00 28.92 182 ILE A C 1
ATOM 1315 O O . ILE A 1 194 ? 33.217 5.708 12.020 1.00 29.64 182 ILE A O 1
ATOM 1320 N N . GLN A 1 195 ? 35.308 5.002 11.819 1.00 28.14 183 GLN A N 1
ATOM 1321 C CA . GLN A 1 195 ? 35.830 5.962 12.801 1.00 28.73 183 GLN A CA 1
ATOM 1322 C C . GLN A 1 195 ? 35.600 7.368 12.311 1.00 27.95 183 GLN A C 1
ATOM 1323 O O . GLN A 1 195 ? 35.090 8.247 13.070 1.00 29.11 183 GLN A O 1
ATOM 1329 N N . ASP A 1 196 ? 35.934 7.611 11.036 1.00 28.55 184 ASP A N 1
ATOM 1330 C CA . ASP A 1 196 ? 35.741 8.949 10.461 1.00 29.34 184 ASP A CA 1
ATOM 1331 C C . ASP A 1 196 ? 34.255 9.338 10.461 1.00 28.33 184 ASP A C 1
ATOM 1332 O O . ASP A 1 196 ? 33.881 10.500 10.748 1.00 29.42 184 ASP A O 1
ATOM 1337 N N . MET A 1 197 ? 33.390 8.406 10.116 1.00 28.20 185 MET A N 1
ATOM 1338 C CA . MET A 1 197 ? 31.940 8.671 10.117 1.00 27.77 185 MET A CA 1
ATOM 1339 C C . MET A 1 197 ? 31.393 8.997 11.504 1.00 27.41 185 MET A C 1
ATOM 1340 O O . MET A 1 197 ? 30.557 9.865 11.626 1.00 26.14 185 MET A O 1
ATOM 1347 N N . LEU A 1 198 ? 31.894 8.322 12.551 1.00 26.11 186 LEU A N 1
ATOM 1348 C CA . LEU A 1 198 ? 31.509 8.662 13.909 1.00 25.10 186 LEU A CA 1
ATOM 1349 C C . LEU A 1 198 ? 31.939 10.083 14.268 1.00 24.66 186 LEU A C 1
ATOM 1350 O O . LEU A 1 198 ? 31.130 10.853 14.826 1.00 25.86 186 LEU A O 1
ATOM 1355 N N . PHE A 1 199 ? 33.206 10.405 14.017 1.00 26.29 187 PHE A N 1
ATOM 1356 C CA . PHE A 1 199 ? 33.698 11.730 14.380 1.00 26.25 187 PHE A CA 1
ATOM 1357 C C . PHE A 1 199 ? 32.983 12.835 13.557 1.00 25.60 187 PHE A C 1
ATOM 1358 O O . PHE A 1 199 ? 32.765 13.948 14.047 1.00 26.16 187 PHE A O 1
ATOM 1366 N N . MET A 1 200 ? 32.569 12.555 12.320 1.00 26.45 188 MET A N 1
ATOM 1367 C CA . MET A 1 200 ? 31.737 13.517 11.560 1.00 27.44 188 MET A CA 1
ATOM 1368 C C . MET A 1 200 ? 30.444 13.843 12.275 1.00 24.54 188 MET A C 1
ATOM 1369 O O . MET A 1 200 ? 30.046 14.989 12.399 1.00 24.87 188 MET A O 1
ATOM 1374 N N . GLN A 1 201 ? 29.826 12.809 12.840 1.00 24.56 189 GLN A N 1
ATOM 1375 C CA . GLN A 1 201 ? 28.648 13.024 13.599 1.00 24.38 189 GLN A CA 1
ATOM 1376 C C . GLN A 1 201 ? 28.871 13.808 14.917 1.00 23.61 189 GLN A C 1
ATOM 1377 O O . GLN A 1 201 ? 28.069 14.639 15.289 1.00 25.07 189 GLN A O 1
ATOM 1383 N N . LEU A 1 202 ? 29.970 13.500 15.604 1.00 25.11 190 LEU A N 1
ATOM 1384 C CA . LEU A 1 202 ? 30.300 14.194 16.821 1.00 24.90 190 LEU A CA 1
ATOM 1385 C C . LEU A 1 202 ? 30.597 15.677 16.603 1.00 25.36 190 LEU A C 1
ATOM 1386 O O . LEU A 1 202 ? 30.286 16.524 17.455 1.00 26.85 190 LEU A O 1
ATOM 1391 N N . ARG A 1 203 ? 31.192 15.997 15.467 1.00 25.94 191 ARG A N 1
ATOM 1392 C CA . ARG A 1 203 ? 31.438 17.403 15.106 1.00 25.65 191 ARG A CA 1
ATOM 1393 C C . ARG A 1 203 ? 30.163 18.153 14.870 1.00 27.19 191 ARG A C 1
ATOM 1394 O O . ARG A 1 203 ? 30.099 19.354 15.075 1.00 27.19 191 ARG A O 1
ATOM 1402 N N . HIS A 1 204 ? 29.150 17.464 14.376 1.00 28.96 192 HIS A N 1
ATOM 1403 C CA . HIS A 1 204 ? 27.937 18.168 14.017 1.00 31.09 192 HIS A CA 1
ATOM 1404 C C . HIS A 1 204 ? 26.916 18.200 15.099 1.00 34.22 192 HIS A C 1
ATOM 1405 O O . HIS A 1 204 ? 26.025 19.019 15.058 1.00 33.86 192 HIS A O 1
ATOM 1412 N N . MET A 1 205 ? 27.084 17.390 16.121 1.00 37.51 193 MET A N 1
ATOM 1413 C CA . MET A 1 205 ? 26.251 17.554 17.284 1.00 42.55 193 MET A CA 1
ATOM 1414 C C . MET A 1 205 ? 26.856 18.663 18.166 1.00 42.88 193 MET A C 1
ATOM 1415 O O . MET A 1 205 ? 26.152 19.224 18.975 1.00 42.73 193 MET A O 1
ATOM 1420 N N . MET A 1 206 ? 28.159 18.953 18.018 1.00 44.07 194 MET A N 1
ATOM 1421 C CA . MET A 1 206 ? 28.782 20.084 18.735 1.00 44.96 194 MET A CA 1
ATOM 1422 C C . MET A 1 206 ? 28.528 21.417 18.042 1.00 44.87 194 MET A C 1
ATOM 1423 O O . MET A 1 206 ? 28.471 22.460 18.700 1.00 45.59 194 MET A O 1
ATOM 1428 N N . GLU A 1 207 ? 28.376 21.382 16.723 1.00 44.68 195 GLU A N 1
ATOM 1429 C CA . GLU A 1 207 ? 28.194 22.588 15.912 1.00 44.97 195 GLU A CA 1
ATOM 1430 C C . GLU A 1 207 ? 26.738 23.006 15.912 1.00 44.89 195 GLU A C 1
ATOM 1431 O O . GLU A 1 207 ? 26.368 24.002 16.542 1.00 45.45 195 GLU A O 1
ATOM 1433 N N . ILE B 1 25 ? 37.205 43.083 25.743 1.00 43.12 13 ILE B N 1
ATOM 1434 C CA . ILE B 1 25 ? 36.253 42.011 25.312 1.00 42.82 13 ILE B CA 1
ATOM 1435 C C . ILE B 1 25 ? 34.769 42.425 25.325 1.00 42.61 13 ILE B C 1
ATOM 1436 O O . ILE B 1 25 ? 33.897 41.561 25.181 1.00 42.08 13 ILE B O 1
ATOM 1441 N N . ASP B 1 26 ? 34.476 43.718 25.489 1.00 42.04 14 ASP B N 1
ATOM 1442 C CA . ASP B 1 26 ? 33.085 44.195 25.512 1.00 41.76 14 ASP B CA 1
ATOM 1443 C C . ASP B 1 26 ? 32.325 43.805 24.244 1.00 41.10 14 ASP B C 1
ATOM 1444 O O . ASP B 1 26 ? 31.158 43.405 24.314 1.00 40.67 14 ASP B O 1
ATOM 1449 N N . ASP B 1 27 ? 33.000 43.890 23.099 1.00 40.23 15 ASP B N 1
ATOM 1450 C CA . ASP B 1 27 ? 32.419 43.470 21.821 1.00 39.43 15 ASP B CA 1
ATOM 1451 C C . ASP B 1 27 ? 31.965 41.997 21.896 1.00 38.82 15 ASP B C 1
ATOM 1452 O O . ASP B 1 27 ? 30.910 41.647 21.361 1.00 40.15 15 ASP B O 1
ATOM 1457 N N . LEU B 1 28 ? 32.718 41.158 22.611 1.00 36.40 16 LEU B N 1
ATOM 1458 C CA . LEU B 1 28 ? 32.382 39.744 22.759 1.00 34.71 16 LEU B CA 1
ATOM 1459 C C . LEU B 1 28 ? 31.309 39.466 23.818 1.00 33.58 16 LEU B C 1
ATOM 1460 O O . LEU B 1 28 ? 30.775 38.376 23.854 1.00 34.33 16 LEU B O 1
ATOM 1465 N N . LEU B 1 29 ? 31.018 40.422 24.685 1.00 31.60 17 LEU B N 1
ATOM 1466 C CA . LEU B 1 29 ? 29.977 40.191 25.713 1.00 31.04 17 LEU B CA 1
ATOM 1467 C C . LEU B 1 29 ? 28.595 40.633 25.239 1.00 30.33 17 LEU B C 1
ATOM 1468 O O . LEU B 1 29 ? 27.579 40.306 25.871 1.00 29.82 17 LEU B O 1
ATOM 1473 N N . GLY B 1 30 ? 28.548 41.374 24.142 1.00 29.29 18 GLY B N 1
ATOM 1474 C CA . GLY B 1 30 ? 27.295 41.896 23.584 1.00 28.40 18 GLY B CA 1
ATOM 1475 C C . GLY B 1 30 ? 26.300 42.486 24.580 1.00 27.38 18 GLY B C 1
ATOM 1476 O O . GLY B 1 30 ? 26.633 43.364 25.387 1.00 27.85 18 GLY B O 1
ATOM 1477 N N . ASP B 1 31 ? 25.053 42.039 24.477 1.00 26.05 19 ASP B N 1
ATOM 1478 C CA . ASP B 1 31 ? 23.969 42.565 25.336 1.00 25.33 19 ASP B CA 1
ATOM 1479 C C . ASP B 1 31 ? 23.913 41.965 26.734 1.00 24.99 19 ASP B C 1
ATOM 1480 O O . ASP B 1 31 ? 23.018 42.376 27.538 1.00 23.08 19 ASP B O 1
ATOM 1485 N N . LEU B 1 32 ? 24.780 41.023 27.054 1.00 24.89 20 LEU B N 1
ATOM 1486 C CA . LEU B 1 32 ? 24.688 40.341 28.350 1.00 25.90 20 LEU B CA 1
ATOM 1487 C C . LEU B 1 32 ? 24.831 41.269 29.536 1.00 26.51 20 LEU B C 1
ATOM 1488 O O . LEU B 1 32 ? 25.648 42.179 29.523 1.00 27.01 20 LEU B O 1
ATOM 1493 N N . GLY B 1 33 ? 23.997 41.053 30.561 1.00 26.38 21 GLY B N 1
ATOM 1494 C CA . GLY B 1 33 ? 24.134 41.757 31.824 1.00 26.98 21 GLY B CA 1
ATOM 1495 C C . GLY B 1 33 ? 24.261 40.799 32.992 1.00 27.51 21 GLY B C 1
ATOM 1496 O O . GLY B 1 33 ? 24.125 39.593 32.844 1.00 27.91 21 GLY B O 1
ATOM 1497 N N . GLY B 1 34 ? 24.570 41.356 34.152 1.00 28.71 22 GLY B N 1
ATOM 1498 C CA . GLY B 1 34 ? 24.397 40.655 35.421 1.00 28.93 22 GLY B CA 1
ATOM 1499 C C . GLY B 1 34 ? 25.302 39.454 35.501 1.00 28.86 22 GLY B C 1
ATOM 1500 O O . GLY B 1 34 ? 26.439 39.496 35.032 1.00 29.97 22 GLY B O 1
ATOM 1501 N N . THR B 1 35 ? 24.786 38.372 36.071 1.00 29.36 23 THR B N 1
ATOM 1502 C CA . THR B 1 35 ? 25.585 37.180 36.283 1.00 29.25 23 THR B CA 1
ATOM 1503 C C . THR B 1 35 ? 25.979 36.561 34.956 1.00 29.04 23 THR B C 1
ATOM 1504 O O . THR B 1 35 ? 27.072 36.044 34.831 1.00 28.54 23 THR B O 1
ATOM 1508 N N . ALA B 1 36 ? 25.084 36.617 33.972 1.00 28.47 24 ALA B N 1
ATOM 1509 C CA . ALA B 1 36 ? 25.358 36.042 32.659 1.00 28.91 24 ALA B CA 1
ATOM 1510 C C . ALA B 1 36 ? 26.571 36.707 32.020 1.00 29.15 24 ALA B C 1
ATOM 1511 O O . ALA B 1 36 ? 27.427 36.020 31.420 1.00 28.88 24 ALA B O 1
ATOM 1513 N N . ARG B 1 37 ? 26.670 38.028 32.145 1.00 28.59 25 ARG B N 1
ATOM 1514 C CA . ARG B 1 37 ? 27.826 38.755 31.611 1.00 28.82 25 ARG B CA 1
ATOM 1515 C C . ARG B 1 37 ? 29.111 38.372 32.356 1.00 28.72 25 ARG B C 1
ATOM 1516 O O . ARG B 1 37 ? 30.155 38.177 31.742 1.00 27.88 25 ARG B O 1
ATOM 1524 N N . ALA B 1 38 ? 29.023 38.274 33.681 1.00 29.16 26 ALA B N 1
ATOM 1525 C CA . ALA B 1 38 ? 30.179 37.937 34.512 1.00 29.11 26 ALA B CA 1
ATOM 1526 C C . ALA B 1 38 ? 30.708 36.557 34.165 1.00 29.18 26 ALA B C 1
ATOM 1527 O O . ALA B 1 38 ? 31.920 36.374 33.986 1.00 28.55 26 ALA B O 1
ATOM 1529 N N . GLU B 1 39 ? 29.812 35.584 34.027 1.00 28.19 27 GLU B N 1
ATOM 1530 C CA . GLU B 1 39 ? 30.227 34.230 33.642 1.00 29.19 27 GLU B CA 1
ATOM 1531 C C . GLU B 1 39 ? 30.856 34.192 32.263 1.00 28.91 27 GLU B C 1
ATOM 1532 O O . GLU B 1 39 ? 31.857 33.490 32.032 1.00 28.61 27 GLU B O 1
ATOM 1538 N N . ARG B 1 40 ? 30.275 34.938 31.328 1.00 29.29 28 ARG B N 1
ATOM 1539 C CA . ARG B 1 40 ? 30.768 34.908 29.964 1.00 29.21 28 ARG B CA 1
ATOM 1540 C C . ARG B 1 40 ? 32.138 35.533 29.911 1.00 30.30 28 ARG B C 1
ATOM 1541 O O . ARG B 1 40 ? 32.999 35.079 29.168 1.00 28.82 28 ARG B O 1
ATOM 1549 N N . ALA B 1 41 ? 32.344 36.601 30.689 1.00 29.51 29 ALA B N 1
ATOM 1550 C CA . ALA B 1 41 ? 33.657 37.241 30.699 1.00 30.15 29 ALA B CA 1
ATOM 1551 C C . ALA B 1 41 ? 34.747 36.258 31.101 1.00 29.66 29 ALA B C 1
ATOM 1552 O O . ALA B 1 41 ? 35.807 36.228 30.481 1.00 29.68 29 ALA B O 1
ATOM 1554 N N . LYS B 1 42 ? 34.487 35.460 32.140 1.00 29.49 30 LYS B N 1
ATOM 1555 C CA . LYS B 1 42 ? 35.465 34.477 32.615 1.00 30.03 30 LYS B CA 1
ATOM 1556 C C . LYS B 1 42 ? 35.723 33.411 31.540 1.00 29.33 30 LYS B C 1
ATOM 1557 O O . LYS B 1 42 ? 36.855 32.980 31.338 1.00 28.60 30 LYS B O 1
ATOM 1563 N N . LEU B 1 43 ? 34.670 33.006 30.843 1.00 29.59 31 LEU B N 1
ATOM 1564 C CA . LEU B 1 43 ? 34.786 32.003 29.796 1.00 29.50 31 LEU B CA 1
ATOM 1565 C C . LEU B 1 43 ? 35.630 32.540 28.653 1.00 29.50 31 LEU B C 1
ATOM 1566 O O . LEU B 1 43 ? 36.579 31.894 28.241 1.00 29.39 31 LEU B O 1
ATOM 1571 N N . VAL B 1 44 ? 35.293 33.738 28.169 1.00 29.64 32 VAL B N 1
ATOM 1572 C CA . VAL B 1 44 ? 36.033 34.358 27.064 1.00 30.16 32 VAL B CA 1
ATOM 1573 C C . VAL B 1 44 ? 37.522 34.493 27.418 1.00 29.85 32 VAL B C 1
ATOM 1574 O O . VAL B 1 44 ? 38.381 34.213 26.593 1.00 29.30 32 VAL B O 1
ATOM 1578 N N . GLU B 1 45 ? 37.829 34.908 28.642 1.00 30.52 33 GLU B N 1
ATOM 1579 C CA . GLU B 1 45 ? 39.225 35.028 29.089 1.00 30.48 33 GLU B CA 1
ATOM 1580 C C . GLU B 1 45 ? 39.969 33.693 28.968 1.00 30.16 33 GLU B C 1
ATOM 1581 O O . GLU B 1 45 ? 41.113 33.642 28.506 1.00 29.72 33 GLU B O 1
ATOM 1587 N N . TRP B 1 46 ? 39.316 32.617 29.389 1.00 29.47 34 TRP B N 1
ATOM 1588 C CA . TRP B 1 46 ? 39.912 31.281 29.302 1.00 29.41 34 TRP B CA 1
ATOM 1589 C C . TRP B 1 46 ? 40.075 30.810 27.849 1.00 28.91 34 TRP B C 1
ATOM 1590 O O . TRP B 1 46 ? 41.113 30.253 27.473 1.00 28.83 34 TRP B O 1
ATOM 1601 N N . LEU B 1 47 ? 39.050 31.054 27.031 1.00 28.52 35 LEU B N 1
ATOM 1602 C CA . LEU B 1 47 ? 39.109 30.708 25.621 1.00 29.36 35 LEU B CA 1
ATOM 1603 C C . LEU B 1 47 ? 40.253 31.424 24.891 1.00 29.49 35 LEU B C 1
ATOM 1604 O O . LEU B 1 47 ? 40.997 30.795 24.131 1.00 29.11 35 LEU B O 1
ATOM 1609 N N . LEU B 1 48 ? 40.390 32.730 25.116 1.00 30.31 36 LEU B N 1
ATOM 1610 C CA . LEU B 1 48 ? 41.468 33.511 24.470 1.00 31.06 36 LEU B CA 1
ATOM 1611 C C . LEU B 1 48 ? 42.846 32.974 24.805 1.00 31.91 36 LEU B C 1
ATOM 1612 O O . LEU B 1 48 ? 43.749 32.964 23.942 1.00 31.30 36 LEU B O 1
ATOM 1617 N N . GLU B 1 49 ? 43.030 32.516 26.039 1.00 32.70 37 GLU B N 1
ATOM 1618 C CA . GLU B 1 49 ? 44.315 31.941 26.433 1.00 33.98 37 GLU B CA 1
ATOM 1619 C C . GLU B 1 49 ? 44.511 30.460 26.055 1.00 34.09 37 GLU B C 1
ATOM 1620 O O . GLU B 1 49 ? 45.620 29.920 26.199 1.00 34.05 37 GLU B O 1
ATOM 1626 N N . GLN B 1 50 ? 43.453 29.814 25.566 1.00 34.35 38 GLN B N 1
ATOM 1627 C CA . GLN B 1 50 ? 43.561 28.492 24.922 1.00 34.95 38 GLN B CA 1
ATOM 1628 C C . GLN B 1 50 ? 43.874 28.660 23.427 1.00 35.08 38 GLN B C 1
ATOM 1629 O O . GLN B 1 50 ? 44.092 27.676 22.723 1.00 35.47 38 GLN B O 1
ATOM 1635 N N . GLY B 1 51 ? 43.893 29.905 22.945 1.00 35.20 39 GLY B N 1
ATOM 1636 C CA . GLY B 1 51 ? 44.259 30.197 21.558 1.00 35.25 39 GLY B CA 1
ATOM 1637 C C . GLY B 1 51 ? 43.081 30.373 20.612 1.00 35.25 39 GLY B C 1
ATOM 1638 O O . GLY B 1 51 ? 43.259 30.384 19.393 1.00 35.56 39 GLY B O 1
ATOM 1639 N N . ILE B 1 52 ? 41.881 30.508 21.165 1.00 35.08 40 ILE B N 1
ATOM 1640 C CA . ILE B 1 52 ? 40.678 30.738 20.371 1.00 35.23 40 ILE B CA 1
ATOM 1641 C C . ILE B 1 52 ? 40.668 32.220 19.974 1.00 35.14 40 ILE B C 1
ATOM 1642 O O . ILE B 1 52 ? 41.032 33.071 20.777 1.00 35.76 40 ILE B O 1
ATOM 1647 N N . THR B 1 53 ? 40.269 32.539 18.745 1.00 35.24 41 THR B N 1
ATOM 1648 C CA . THR B 1 53 ? 40.325 33.929 18.278 1.00 35.16 41 THR B CA 1
ATOM 1649 C C . THR B 1 53 ? 39.035 34.658 18.623 1.00 35.06 41 THR B C 1
ATOM 1650 O O . THR B 1 53 ? 37.984 34.032 18.713 1.00 34.84 41 THR B O 1
ATOM 1654 N N . PRO B 1 54 ? 39.111 35.986 18.832 1.00 34.82 42 PRO B N 1
ATOM 1655 C CA . PRO B 1 54 ? 37.883 36.759 19.019 1.00 34.75 42 PRO B CA 1
ATOM 1656 C C . PRO B 1 54 ? 36.866 36.512 17.907 1.00 34.51 42 PRO B C 1
ATOM 1657 O O . PRO B 1 54 ? 35.677 36.373 18.175 1.00 34.24 42 PRO B O 1
ATOM 1661 N N . ASP B 1 55 ? 37.344 36.429 16.672 1.00 34.98 43 ASP B N 1
ATOM 1662 C CA . ASP B 1 55 ? 36.485 36.155 15.522 1.00 35.17 43 ASP B CA 1
ATOM 1663 C C . ASP B 1 55 ? 35.672 34.886 15.754 1.00 35.08 43 ASP B C 1
ATOM 1664 O O . ASP B 1 55 ? 34.459 34.872 15.561 1.00 35.52 43 ASP B O 1
ATOM 1669 N N . GLU B 1 56 ? 36.357 33.829 16.176 1.00 34.92 44 GLU B N 1
ATOM 1670 C CA . GLU B 1 56 ? 35.732 32.522 16.386 1.00 34.79 44 GLU B CA 1
ATOM 1671 C C . GLU B 1 56 ? 34.716 32.551 17.508 1.00 34.55 44 GLU B C 1
ATOM 1672 O O . GLU B 1 56 ? 33.666 31.930 17.399 1.00 34.49 44 GLU B O 1
ATOM 1674 N N . ILE B 1 57 ? 35.041 33.267 18.586 1.00 34.30 45 ILE B N 1
ATOM 1675 C CA . ILE B 1 57 ? 34.149 33.417 19.729 1.00 34.75 45 ILE B CA 1
ATOM 1676 C C . ILE B 1 57 ? 32.907 34.161 19.278 1.00 35.22 45 ILE B C 1
ATOM 1677 O O . ILE B 1 57 ? 31.795 33.736 19.548 1.00 35.27 45 ILE B O 1
ATOM 1682 N N . ARG B 1 58 ? 33.117 35.262 18.557 1.00 36.19 46 ARG B N 1
ATOM 1683 C CA . ARG B 1 58 ? 32.020 36.063 18.018 1.00 36.60 46 ARG B CA 1
ATOM 1684 C C . ARG B 1 58 ? 31.055 35.235 17.163 1.00 36.49 46 ARG B C 1
ATOM 1685 O O . ARG B 1 58 ? 29.844 35.452 17.194 1.00 36.62 46 ARG B O 1
ATOM 1693 N N . ALA B 1 59 ? 31.603 34.277 16.424 1.00 36.41 47 ALA B N 1
ATOM 1694 C CA . ALA B 1 59 ? 30.842 33.499 15.444 1.00 36.48 47 ALA B CA 1
ATOM 1695 C C . ALA B 1 59 ? 30.076 32.308 16.022 1.00 36.32 47 ALA B C 1
ATOM 1696 O O . ALA B 1 59 ? 29.311 31.664 15.303 1.00 36.09 47 ALA B O 1
ATOM 1698 N N . THR B 1 60 ? 30.276 32.017 17.306 1.00 36.58 48 THR B N 1
ATOM 1699 C CA . THR B 1 60 ? 29.769 30.783 17.907 1.00 36.58 48 THR B CA 1
ATOM 1700 C C . THR B 1 60 ? 28.988 31.083 19.164 1.00 36.56 48 THR B C 1
ATOM 1701 O O . THR B 1 60 ? 29.553 31.572 20.138 1.00 36.05 48 THR B O 1
ATOM 1705 N N . ASN B 1 61 ? 27.692 30.776 19.147 1.00 36.61 49 ASN B N 1
ATOM 1706 C CA . ASN B 1 61 ? 26.817 31.143 20.260 1.00 37.14 49 ASN B CA 1
ATOM 1707 C C . ASN B 1 61 ? 25.887 30.028 20.733 1.00 36.65 49 ASN B C 1
ATOM 1708 O O . ASN B 1 61 ? 24.936 29.674 20.034 1.00 36.84 49 ASN B O 1
ATOM 1713 N N . PRO B 1 62 ? 26.154 29.483 21.944 1.00 36.04 50 PRO B N 1
ATOM 1714 C CA . PRO B 1 62 ? 27.178 29.938 22.896 1.00 35.04 50 PRO B CA 1
ATOM 1715 C C . PRO B 1 62 ? 28.574 29.395 22.549 1.00 34.15 50 PRO B C 1
ATOM 1716 O O . PRO B 1 62 ? 28.673 28.338 21.923 1.00 34.36 50 PRO B O 1
ATOM 1720 N N . PRO B 1 63 ? 29.642 30.108 22.952 1.00 32.95 51 PRO B N 1
ATOM 1721 C CA . PRO B 1 63 ? 31.033 29.718 22.664 1.00 33.06 51 PRO B CA 1
ATOM 1722 C C . PRO B 1 63 ? 31.613 28.637 23.580 1.00 32.85 51 PRO B C 1
ATOM 1723 O O . PRO B 1 63 ? 32.802 28.375 23.516 1.00 32.31 51 PRO B O 1
ATOM 1727 N N . LEU B 1 64 ? 30.763 28.005 24.374 1.00 32.85 52 LEU B N 1
ATOM 1728 C CA . LEU B 1 64 ? 31.150 27.052 25.409 1.00 33.12 52 LEU B CA 1
ATOM 1729 C C . LEU B 1 64 ? 32.029 25.902 24.917 1.00 33.15 52 LEU B C 1
ATOM 1730 O O . LEU B 1 64 ? 32.961 25.474 25.598 1.00 34.18 52 LEU B O 1
ATOM 1735 N N . LEU B 1 65 ? 31.733 25.396 23.735 1.00 32.05 53 LEU B N 1
ATOM 1736 C CA . LEU B 1 65 ? 32.410 24.198 23.275 1.00 31.97 53 LEU B CA 1
ATOM 1737 C C . LEU B 1 65 ? 33.496 24.459 22.235 1.00 30.97 53 LEU B C 1
ATOM 1738 O O . LEU B 1 65 ? 33.955 23.520 21.567 1.00 30.11 53 LEU B O 1
ATOM 1743 N N . LEU B 1 66 ? 33.957 25.706 22.141 1.00 29.89 54 LEU B N 1
ATOM 1744 C CA . LEU B 1 66 ? 35.010 26.035 21.187 1.00 30.75 54 LEU B CA 1
ATOM 1745 C C . LEU B 1 66 ? 36.352 25.345 21.491 1.00 30.61 54 LEU B C 1
ATOM 1746 O O . LEU B 1 66 ? 37.081 25.002 20.566 1.00 32.28 54 LEU B O 1
ATOM 1751 N N . ALA B 1 67 ? 36.688 25.147 22.761 1.00 30.54 55 ALA B N 1
ATOM 1752 C CA . ALA B 1 67 ? 37.969 24.486 23.091 1.00 31.41 55 ALA B CA 1
ATOM 1753 C C . ALA B 1 67 ? 37.838 22.968 23.202 1.00 31.41 55 ALA B C 1
ATOM 1754 O O . ALA B 1 67 ? 38.809 22.279 23.550 1.00 33.95 55 ALA B O 1
ATOM 1756 N N . THR B 1 68 ? 36.655 22.438 22.889 1.00 32.20 56 THR B N 1
ATOM 1757 C CA . THR B 1 68 ? 36.425 20.982 22.804 1.00 31.38 56 THR B CA 1
ATOM 1758 C C . THR B 1 68 ? 36.257 20.532 21.335 1.00 31.06 56 THR B C 1
ATOM 1759 O O . THR B 1 68 ? 36.480 19.365 20.979 1.00 30.12 56 THR B O 1
ATOM 1763 N N . ARG B 1 69 ? 35.886 21.442 20.445 1.00 30.13 57 ARG B N 1
ATOM 1764 C CA . ARG B 1 69 ? 35.615 21.023 19.075 1.00 30.62 57 ARG B CA 1
ATOM 1765 C C . ARG B 1 69 ? 36.849 20.484 18.349 1.00 28.82 57 ARG B C 1
ATOM 1766 O O . ARG B 1 69 ? 36.709 19.601 17.493 1.00 26.56 57 ARG B O 1
ATOM 1774 N N . HIS B 1 70 ? 38.043 21.007 18.658 1.00 27.38 58 HIS B N 1
ATOM 1775 C CA . HIS B 1 70 ? 39.258 20.555 17.985 1.00 28.25 58 HIS B CA 1
ATOM 1776 C C . HIS B 1 70 ? 39.553 19.098 18.327 1.00 26.72 58 HIS B C 1
ATOM 1777 O O . HIS B 1 70 ? 40.128 18.368 17.523 1.00 27.89 58 HIS B O 1
ATOM 1784 N N . LEU B 1 71 ? 39.128 18.676 19.516 1.00 25.68 59 LEU B N 1
ATOM 1785 C CA . LEU B 1 71 ? 39.395 17.316 19.963 1.00 25.12 59 LEU B CA 1
ATOM 1786 C C . LEU B 1 71 ? 38.694 16.275 19.114 1.00 24.06 59 LEU B C 1
ATOM 1787 O O . LEU B 1 71 ? 39.125 15.117 19.064 1.00 25.01 59 LEU B O 1
ATOM 1792 N N . VAL B 1 72 ? 37.609 16.656 18.434 1.00 23.54 60 VAL B N 1
ATOM 1793 C CA . VAL B 1 72 ? 36.882 15.759 17.530 1.00 23.68 60 VAL B CA 1
ATOM 1794 C C . VAL B 1 72 ? 37.114 16.101 16.055 1.00 23.73 60 VAL B C 1
ATOM 1795 O O . VAL B 1 72 ? 36.419 15.608 15.160 1.00 25.11 60 VAL B O 1
ATOM 1799 N N . GLY B 1 73 ? 38.094 16.954 15.796 1.00 24.60 61 GLY B N 1
ATOM 1800 C CA . GLY B 1 73 ? 38.552 17.228 14.438 1.00 25.68 61 GLY B CA 1
ATOM 1801 C C . GLY B 1 73 ? 38.040 18.464 13.754 1.00 26.20 61 GLY B C 1
ATOM 1802 O O . GLY B 1 73 ? 38.334 18.660 12.568 1.00 28.94 61 GLY B O 1
ATOM 1803 N N . ASP B 1 74 ? 37.342 19.340 14.483 1.00 27.26 62 ASP B N 1
ATOM 1804 C CA . ASP B 1 74 ? 36.855 20.593 13.920 1.00 28.53 62 ASP B CA 1
ATOM 1805 C C . ASP B 1 74 ? 37.823 21.694 14.325 1.00 29.20 62 ASP B C 1
ATOM 1806 O O . ASP B 1 74 ? 37.757 22.201 15.431 1.00 30.29 62 ASP B O 1
ATOM 1811 N N . ASP B 1 75 ? 38.707 22.046 13.397 1.00 30.57 63 ASP B N 1
ATOM 1812 C CA . ASP B 1 75 ? 39.728 23.071 13.593 1.00 31.64 63 ASP B CA 1
ATOM 1813 C C . ASP B 1 75 ? 39.291 24.417 13.014 1.00 31.70 63 ASP B C 1
ATOM 1814 O O . ASP B 1 75 ? 40.077 25.371 13.006 1.00 32.99 63 ASP B O 1
ATOM 1819 N N . GLY B 1 76 ? 38.045 24.496 12.535 1.00 30.87 64 GLY B N 1
ATOM 1820 C CA . GLY B 1 76 ? 37.504 25.705 11.934 1.00 31.07 64 GLY B CA 1
ATOM 1821 C C . GLY B 1 76 ? 37.827 25.907 10.458 1.00 30.59 64 GLY B C 1
ATOM 1822 O O . GLY B 1 76 ? 37.512 26.975 9.918 1.00 31.83 64 GLY B O 1
ATOM 1823 N N . THR B 1 77 ? 38.456 24.912 9.827 1.00 29.21 65 THR B N 1
ATOM 1824 C CA . THR B 1 77 ? 38.833 24.951 8.400 1.00 28.99 65 THR B CA 1
ATOM 1825 C C . THR B 1 77 ? 37.729 24.319 7.569 1.00 27.64 65 THR B C 1
ATOM 1826 O O . THR B 1 77 ? 37.184 23.290 7.960 1.00 26.61 65 THR B O 1
ATOM 1833 N N . TYR B 1 78 ? 37.415 24.981 6.452 1.00 28.48 66 TYR B N 1
ATOM 1834 C CA . TYR B 1 78 ? 36.368 24.599 5.518 1.00 28.97 66 TYR B CA 1
ATOM 1835 C C . TYR B 1 78 ? 36.937 24.474 4.104 1.00 29.61 66 TYR B C 1
ATOM 1836 O O . TYR B 1 78 ? 37.907 25.160 3.740 1.00 30.05 66 TYR B O 1
ATOM 1845 N N . VAL B 1 79 ? 36.336 23.586 3.328 1.00 29.13 67 VAL B N 1
ATOM 1846 C CA . VAL B 1 79 ? 36.769 23.290 1.967 1.00 29.99 67 VAL B CA 1
ATOM 1847 C C . VAL B 1 79 ? 35.562 23.134 1.028 1.00 29.89 67 VAL B C 1
ATOM 1848 O O . VAL B 1 79 ? 34.428 22.936 1.496 1.00 30.19 67 VAL B O 1
ATOM 1852 N N . SER B 1 80 ? 35.821 23.225 -0.270 1.00 28.43 68 SER B N 1
ATOM 1853 C CA . SER B 1 80 ? 34.807 22.993 -1.294 1.00 28.68 68 SER B CA 1
ATOM 1854 C C . SER B 1 80 ? 34.964 21.568 -1.759 1.00 28.23 68 SER B C 1
ATOM 1855 O O . SER B 1 80 ? 36.012 20.953 -1.584 1.00 27.64 68 SER B O 1
ATOM 1858 N N . ALA B 1 81 ? 33.937 21.034 -2.394 1.00 27.93 69 ALA B N 1
ATOM 1859 C CA . ALA B 1 81 ? 34.011 19.691 -2.923 1.00 27.84 69 ALA B CA 1
ATOM 1860 C C . ALA B 1 81 ? 35.061 19.610 -4.036 1.00 27.82 69 ALA B C 1
ATOM 1861 O O . ALA B 1 81 ? 35.802 18.611 -4.135 1.00 27.68 69 ALA B O 1
ATOM 1863 N N . ARG B 1 82 ? 35.158 20.660 -4.851 1.00 28.07 70 ARG B N 1
ATOM 1864 C CA . ARG B 1 82 ? 36.156 20.668 -5.931 1.00 28.82 70 ARG B CA 1
ATOM 1865 C C . ARG B 1 82 ? 37.570 20.547 -5.364 1.00 28.88 70 ARG B C 1
ATOM 1866 O O . ARG B 1 82 ? 38.392 19.807 -5.927 1.00 28.71 70 ARG B O 1
ATOM 1874 N N . GLU B 1 83 ? 37.860 21.271 -4.285 1.00 28.74 71 GLU B N 1
ATOM 1875 C CA . GLU B 1 83 ? 39.160 21.182 -3.602 1.00 29.28 71 GLU B CA 1
ATOM 1876 C C . GLU B 1 83 ? 39.449 19.784 -3.066 1.00 29.01 71 GLU B C 1
ATOM 1877 O O . GLU B 1 83 ? 40.559 19.299 -3.209 1.00 29.18 71 GLU B O 1
ATOM 1883 N N . ILE B 1 84 ? 38.482 19.165 -2.390 1.00 28.74 72 ILE B N 1
ATOM 1884 C CA . ILE B 1 84 ? 38.667 17.784 -1.918 1.00 28.66 72 ILE B CA 1
ATOM 1885 C C . ILE B 1 84 ? 39.002 16.877 -3.086 1.00 29.06 72 ILE B C 1
ATOM 1886 O O . ILE B 1 84 ? 39.910 16.054 -3.022 1.00 28.75 72 ILE B O 1
ATOM 1891 N N . SER B 1 85 ? 38.244 17.008 -4.173 1.00 28.81 73 SER B N 1
ATOM 1892 C CA . SER B 1 85 ? 38.420 16.150 -5.341 1.00 29.49 73 SER B CA 1
ATOM 1893 C C . SER B 1 85 ? 39.831 16.278 -5.952 1.00 29.81 73 SER B C 1
ATOM 1894 O O . SER B 1 85 ? 40.485 15.261 -6.237 1.00 30.75 73 SER B O 1
ATOM 1898 N N . GLU B 1 86 ? 40.335 17.506 -6.033 1.00 28.17 74 GLU B N 1
ATOM 1899 C CA . GLU B 1 86 ? 41.701 17.808 -6.518 1.00 29.85 74 GLU B CA 1
ATOM 1900 C C . GLU B 1 86 ? 42.754 17.308 -5.530 1.00 29.27 74 GLU B C 1
ATOM 1901 O O . GLU B 1 86 ? 43.791 16.772 -5.937 1.00 30.49 74 GLU B O 1
ATOM 1907 N N . ASN B 1 87 ? 42.556 17.551 -4.255 1.00 27.87 75 ASN B N 1
ATOM 1908 C CA . ASN B 1 87 ? 43.626 17.277 -3.294 1.00 28.38 75 ASN B CA 1
ATOM 1909 C C . ASN B 1 87 ? 43.805 15.771 -3.058 1.00 28.95 75 ASN B C 1
ATOM 1910 O O . ASN B 1 87 ? 44.935 15.326 -2.799 1.00 28.24 75 ASN B O 1
ATOM 1915 N N . TYR B 1 88 ? 42.717 15.008 -3.162 1.00 29.26 76 TYR B N 1
ATOM 1916 C CA . TYR B 1 88 ? 42.756 13.524 -2.899 1.00 29.53 76 TYR B CA 1
ATOM 1917 C C . TYR B 1 88 ? 42.699 12.678 -4.164 1.00 30.70 76 TYR B C 1
ATOM 1918 O O . TYR B 1 88 ? 42.814 11.445 -4.106 1.00 31.81 76 TYR B O 1
ATOM 1927 N N . GLY B 1 89 ? 42.474 13.329 -5.286 1.00 29.83 77 GLY B N 1
ATOM 1928 C CA . GLY B 1 89 ? 42.412 12.689 -6.593 1.00 30.78 77 GLY B CA 1
ATOM 1929 C C . GLY B 1 89 ? 41.227 11.761 -6.744 1.00 31.82 77 GLY B C 1
ATOM 1930 O O . GLY B 1 89 ? 41.357 10.671 -7.313 1.00 33.71 77 GLY B O 1
ATOM 1931 N N . VAL B 1 90 ? 40.071 12.192 -6.234 1.00 30.59 78 VAL B N 1
ATOM 1932 C CA . VAL B 1 90 ? 38.818 11.438 -6.332 1.00 30.69 78 VAL B CA 1
ATOM 1933 C C . VAL B 1 90 ? 37.794 12.133 -7.226 1.00 30.81 78 VAL B C 1
ATOM 1934 O O . VAL B 1 90 ? 37.863 13.337 -7.458 1.00 31.18 78 VAL B O 1
ATOM 1938 N N . ASP B 1 91 ? 36.884 11.345 -7.772 1.00 31.03 79 ASP B N 1
ATOM 1939 C CA . ASP B 1 91 ? 35.843 11.834 -8.670 1.00 30.99 79 ASP B CA 1
ATOM 1940 C C . ASP B 1 91 ? 34.907 12.829 -7.967 1.00 30.76 79 ASP B C 1
ATOM 1941 O O . ASP B 1 91 ? 34.336 12.529 -6.916 1.00 31.17 79 ASP B O 1
ATOM 1946 N N . LEU B 1 92 ? 34.753 14.006 -8.555 1.00 30.83 80 LEU B N 1
ATOM 1947 C CA . LEU B 1 92 ? 33.898 15.043 -7.975 1.00 30.75 80 LEU B CA 1
ATOM 1948 C C . LEU B 1 92 ? 32.434 14.615 -7.922 1.00 30.71 80 LEU B C 1
ATOM 1949 O O . LEU B 1 92 ? 31.763 14.839 -6.903 1.00 30.83 80 LEU B O 1
ATOM 1954 N N . GLU B 1 93 ? 31.922 13.993 -8.980 1.00 31.31 81 GLU B N 1
ATOM 1955 C CA . GLU B 1 93 ? 30.504 13.651 -8.999 1.00 31.98 81 GLU B CA 1
ATOM 1956 C C . GLU B 1 93 ? 30.179 12.634 -7.898 1.00 30.96 81 GLU B C 1
ATOM 1957 O O . GLU B 1 93 ? 29.214 12.797 -7.133 1.00 30.60 81 GLU B O 1
ATOM 1963 N N . LEU B 1 94 ? 30.969 11.573 -7.788 1.00 29.44 82 LEU B N 1
ATOM 1964 C CA . LEU B 1 94 ? 30.736 10.599 -6.698 1.00 29.70 82 LEU B CA 1
ATOM 1965 C C . LEU B 1 94 ? 30.872 11.248 -5.314 1.00 28.62 82 LEU B C 1
ATOM 1966 O O . LEU B 1 94 ? 30.129 10.946 -4.378 1.00 30.10 82 LEU B O 1
ATOM 1971 N N . LEU B 1 95 ? 31.885 12.093 -5.159 1.00 29.67 83 LEU B N 1
ATOM 1972 C CA . LEU B 1 95 ? 32.119 12.744 -3.866 1.00 29.29 83 LEU B CA 1
ATOM 1973 C C . LEU B 1 95 ? 30.866 13.502 -3.432 1.00 28.42 83 LEU B C 1
ATOM 1974 O O . LEU B 1 95 ? 30.448 13.414 -2.277 1.00 29.10 83 LEU B O 1
ATOM 1979 N N . GLN B 1 96 ? 30.251 14.244 -4.364 1.00 28.18 84 GLN B N 1
ATOM 1980 C CA . GLN B 1 96 ? 29.040 14.991 -4.024 1.00 28.17 84 GLN B CA 1
ATOM 1981 C C . GLN B 1 96 ? 27.853 14.091 -3.680 1.00 28.23 84 GLN B C 1
ATOM 1982 O O . GLN B 1 96 ? 27.028 14.461 -2.866 1.00 28.74 84 GLN B O 1
ATOM 1988 N N . ARG B 1 97 ? 27.762 12.913 -4.300 1.00 27.50 85 ARG B N 1
ATOM 1989 C CA . ARG B 1 97 ? 26.713 11.972 -3.981 1.00 27.51 85 ARG B CA 1
ATOM 1990 C C . ARG B 1 97 ? 26.869 11.564 -2.516 1.00 26.58 85 ARG B C 1
ATOM 1991 O O . ARG B 1 97 ? 25.882 11.420 -1.783 1.00 25.97 85 ARG B O 1
ATOM 1999 N N . VAL B 1 98 ? 28.116 11.266 -2.144 1.00 27.35 86 VAL B N 1
ATOM 2000 C CA . VAL B 1 98 ? 28.434 10.858 -0.754 1.00 27.88 86 VAL B CA 1
ATOM 2001 C C . VAL B 1 98 ? 28.131 11.986 0.250 1.00 27.52 86 VAL B C 1
ATOM 2002 O O . VAL B 1 98 ? 27.520 11.765 1.297 1.00 27.54 86 VAL B O 1
ATOM 2006 N N . GLN B 1 99 ? 28.465 13.219 -0.122 1.00 27.15 87 GLN B N 1
ATOM 2007 C CA . GLN B 1 99 ? 28.169 14.347 0.761 1.00 28.01 87 GLN B CA 1
ATOM 2008 C C . GLN B 1 99 ? 26.673 14.520 0.950 1.00 28.07 87 GLN B C 1
ATOM 2009 O O . GLN B 1 99 ? 26.191 14.842 2.046 1.00 29.02 87 GLN B O 1
ATOM 2015 N N . ARG B 1 100 ? 25.883 14.296 -0.104 1.00 26.27 88 ARG B N 1
ATOM 2016 C CA . ARG B 1 100 ? 24.435 14.353 0.016 1.00 26.59 88 ARG B CA 1
ATOM 2017 C C . ARG B 1 100 ? 23.888 13.283 0.984 1.00 25.33 88 ARG B C 1
ATOM 2018 O O . ARG B 1 100 ? 22.999 13.548 1.785 1.00 25.03 88 ARG B O 1
ATOM 2026 N N . ALA B 1 101 ? 24.468 12.078 0.906 1.00 26.52 89 ALA B N 1
ATOM 2027 C CA . ALA B 1 101 ? 24.031 10.946 1.724 1.00 27.21 89 ALA B CA 1
ATOM 2028 C C . ALA B 1 101 ? 24.294 11.165 3.216 1.00 26.55 89 ALA B C 1
ATOM 2029 O O . ALA B 1 101 ? 23.503 10.730 4.066 1.00 25.20 89 ALA B O 1
ATOM 2031 N N . VAL B 1 102 ? 25.395 11.850 3.531 1.00 28.00 90 VAL B N 1
ATOM 2032 C CA . VAL B 1 102 ? 25.641 12.213 4.927 1.00 31.46 90 VAL B CA 1
ATOM 2033 C C . VAL B 1 102 ? 24.721 13.368 5.361 1.00 33.12 90 VAL B C 1
ATOM 2034 O O . VAL B 1 102 ? 24.283 13.429 6.507 1.00 34.55 90 VAL B O 1
ATOM 2038 N N . GLY B 1 103 ? 24.458 14.285 4.433 1.00 34.80 91 GLY B N 1
ATOM 2039 C CA . GLY B 1 103 ? 23.416 15.300 4.590 1.00 36.85 91 GLY B CA 1
ATOM 2040 C C . GLY B 1 103 ? 23.682 16.307 5.687 1.00 38.32 91 GLY B C 1
ATOM 2041 O O . GLY B 1 103 ? 22.749 16.729 6.378 1.00 39.39 91 GLY B O 1
ATOM 2042 N N . LEU B 1 104 ? 24.941 16.707 5.836 1.00 40.02 92 LEU B N 1
ATOM 2043 C CA . LEU B 1 104 ? 25.335 17.655 6.887 1.00 42.21 92 LEU B CA 1
ATOM 2044 C C . LEU B 1 104 ? 25.568 19.100 6.448 1.00 44.00 92 LEU B C 1
ATOM 2045 O O . LEU B 1 104 ? 25.389 20.004 7.264 1.00 44.63 92 LEU B O 1
ATOM 2050 N N . ALA B 1 105 ? 25.952 19.349 5.198 1.00 45.90 93 ALA B N 1
ATOM 2051 C CA . ALA B 1 105 ? 26.082 20.740 4.728 1.00 47.59 93 ALA B CA 1
ATOM 2052 C C . ALA B 1 105 ? 24.873 21.200 3.901 1.00 49.43 93 ALA B C 1
ATOM 2053 O O . ALA B 1 105 ? 24.441 20.483 3.008 1.00 50.77 93 ALA B O 1
ATOM 2055 N N . ARG B 1 106 ? 24.308 22.374 4.214 1.00 51.52 94 ARG B N 1
ATOM 2056 C CA . ARG B 1 106 ? 23.318 23.015 3.310 1.00 51.65 94 ARG B CA 1
ATOM 2057 C C . ARG B 1 106 ? 24.064 23.467 2.054 1.00 51.80 94 ARG B C 1
ATOM 2058 O O . ARG B 1 106 ? 24.534 24.602 1.946 1.00 52.27 94 ARG B O 1
ATOM 2066 N N . VAL B 1 107 ? 24.216 22.556 1.114 1.00 51.61 95 VAL B N 1
ATOM 2067 C CA . VAL B 1 107 ? 25.026 22.872 -0.045 1.00 51.05 95 VAL B CA 1
ATOM 2068 C C . VAL B 1 107 ? 24.856 21.919 -1.165 1.00 49.16 95 VAL B C 1
ATOM 2069 O O . VAL B 1 107 ? 24.975 20.682 -1.003 1.00 49.18 95 VAL B O 1
ATOM 2073 N N . ASP B 1 108 ? 24.686 22.515 -2.324 1.00 45.70 96 ASP B N 1
ATOM 2074 C CA . ASP B 1 108 ? 24.978 21.809 -3.513 1.00 42.99 96 ASP B CA 1
ATOM 2075 C C . ASP B 1 108 ? 25.536 22.746 -4.577 1.00 41.62 96 ASP B C 1
ATOM 2076 O O . ASP B 1 108 ? 24.865 23.152 -5.494 1.00 41.26 96 ASP B O 1
ATOM 2081 N N . ASP B 1 109 ? 26.818 23.095 -4.407 1.00 39.15 97 ASP B N 1
ATOM 2082 C CA . ASP B 1 109 ? 27.588 23.887 -5.300 1.00 37.01 97 ASP B CA 1
ATOM 2083 C C . ASP B 1 109 ? 29.002 23.334 -5.120 1.00 34.30 97 ASP B C 1
ATOM 2084 O O . ASP B 1 109 ? 29.536 23.362 -4.007 1.00 34.52 97 ASP B O 1
ATOM 2089 N N . PRO B 1 110 ? 29.611 22.811 -6.192 1.00 32.12 98 PRO B N 1
ATOM 2090 C CA . PRO B 1 110 ? 30.945 22.190 -6.030 1.00 31.51 98 PRO B CA 1
ATOM 2091 C C . PRO B 1 110 ? 32.038 23.153 -5.607 1.00 30.35 98 PRO B C 1
ATOM 2092 O O . PRO B 1 110 ? 33.090 22.701 -5.167 1.00 30.39 98 PRO B O 1
ATOM 2096 N N . ASP B 1 111 ? 31.806 24.465 -5.769 1.00 30.09 99 ASP B N 1
ATOM 2097 C CA . ASP B 1 111 ? 32.792 25.481 -5.403 1.00 30.05 99 ASP B CA 1
ATOM 2098 C C . ASP B 1 111 ? 32.521 26.204 -4.075 1.00 29.99 99 ASP B C 1
ATOM 2099 O O . ASP B 1 111 ? 33.340 26.991 -3.629 1.00 30.49 99 ASP B O 1
ATOM 2104 N N . ALA B 1 112 ? 31.408 25.889 -3.410 1.00 29.80 100 ALA B N 1
ATOM 2105 C CA . ALA B 1 112 ? 31.085 26.517 -2.136 1.00 29.35 100 ALA B CA 1
ATOM 2106 C C . ALA B 1 112 ? 31.968 25.944 -1.029 1.00 28.57 100 ALA B C 1
ATOM 2107 O O . ALA B 1 112 ? 32.082 24.737 -0.853 1.00 29.29 100 ALA B O 1
ATOM 2109 N N . VAL B 1 113 ? 32.582 26.853 -0.288 1.00 28.65 101 VAL B N 1
ATOM 2110 C CA . VAL B 1 113 ? 33.510 26.480 0.763 1.00 28.63 101 VAL B CA 1
ATOM 2111 C C . VAL B 1 113 ? 32.720 26.294 2.061 1.00 28.45 101 VAL B C 1
ATOM 2112 O O . VAL B 1 113 ? 32.683 27.171 2.907 1.00 29.18 101 VAL B O 1
ATOM 2116 N N . VAL B 1 114 ? 32.035 25.166 2.155 1.00 28.22 102 VAL B N 1
ATOM 2117 C CA . VAL B 1 114 ? 31.049 24.937 3.227 1.00 28.50 102 VAL B CA 1
ATOM 2118 C C . VAL B 1 114 ? 31.190 23.594 3.946 1.00 28.86 102 VAL B C 1
ATOM 2119 O O . VAL B 1 114 ? 30.375 23.301 4.849 1.00 29.41 102 VAL B O 1
ATOM 2123 N N . HIS B 1 115 ? 32.173 22.772 3.559 1.00 27.64 103 HIS B N 1
ATOM 2124 C CA . HIS B 1 115 ? 32.370 21.460 4.159 1.00 28.26 103 HIS B CA 1
ATOM 2125 C C . HIS B 1 115 ? 33.500 21.558 5.175 1.00 27.82 103 HIS B C 1
ATOM 2126 O O . HIS B 1 115 ? 34.583 22.081 4.863 1.00 26.95 103 HIS B O 1
ATOM 2133 N N . MET B 1 116 ? 33.262 21.089 6.397 1.00 28.39 104 MET B N 1
ATOM 2134 C CA . MET B 1 116 ? 34.370 20.976 7.340 1.00 28.95 104 MET B CA 1
ATOM 2135 C C . MET B 1 116 ? 35.489 20.150 6.667 1.00 28.60 104 MET B C 1
ATOM 2136 O O . MET B 1 116 ? 35.217 19.127 6.019 1.00 27.63 104 MET B O 1
ATOM 2141 N N . ARG B 1 117 ? 36.742 20.562 6.864 1.00 28.99 105 ARG B N 1
ATOM 2142 C CA . ARG B 1 117 ? 37.851 19.852 6.220 1.00 29.73 105 ARG B CA 1
ATOM 2143 C C . ARG B 1 117 ? 37.868 18.363 6.505 1.00 29.10 105 ARG B C 1
ATOM 2144 O O . ARG B 1 117 ? 37.984 17.553 5.582 1.00 29.72 105 ARG B O 1
ATOM 2152 N N . ALA B 1 118 ? 37.711 17.971 7.770 1.00 27.78 106 ALA B N 1
ATOM 2153 C CA . ALA B 1 118 ? 37.728 16.531 8.098 1.00 28.45 106 ALA B CA 1
ATOM 2154 C C . ALA B 1 118 ? 36.535 15.784 7.481 1.00 28.63 106 ALA B C 1
ATOM 2155 O O . ALA B 1 118 ? 36.598 14.567 7.222 1.00 29.62 106 ALA B O 1
ATOM 2157 N N . ASP B 1 119 ? 35.404 16.456 7.357 1.00 28.48 107 ASP B N 1
ATOM 2158 C CA . ASP B 1 119 ? 34.227 15.830 6.722 1.00 29.20 107 ASP B CA 1
ATOM 2159 C C . ASP B 1 119 ? 34.505 15.583 5.234 1.00 29.94 107 ASP B C 1
ATOM 2160 O O . ASP B 1 119 ? 33.978 14.632 4.641 1.00 31.56 107 ASP B O 1
ATOM 2165 N N . GLY B 1 120 ? 35.227 16.493 4.577 1.00 28.88 108 GLY B N 1
ATOM 2166 C CA . GLY B 1 120 ? 35.588 16.270 3.191 1.00 29.62 108 GLY B CA 1
ATOM 2167 C C . GLY B 1 120 ? 36.534 15.117 3.008 1.00 29.57 108 GLY B C 1
ATOM 2168 O O . GLY B 1 120 ? 36.365 14.305 2.114 1.00 31.09 108 GLY B O 1
ATOM 2169 N N . GLU B 1 121 ? 37.513 14.992 3.888 1.00 30.37 109 GLU B N 1
ATOM 2170 C CA . GLU B 1 121 ? 38.418 13.839 3.834 1.00 31.77 109 GLU B CA 1
ATOM 2171 C C . GLU B 1 121 ? 37.653 12.529 4.037 1.00 31.35 109 GLU B C 1
ATOM 2172 O O . GLU B 1 121 ? 37.905 11.515 3.356 1.00 32.44 109 GLU B O 1
ATOM 2178 N N . ALA B 1 122 ? 36.683 12.519 4.953 1.00 30.13 110 ALA B N 1
ATOM 2179 C CA . ALA B 1 122 ? 35.898 11.328 5.196 1.00 30.88 110 ALA B CA 1
ATOM 2180 C C . ALA B 1 122 ? 35.156 10.942 3.910 1.00 31.45 110 ALA B C 1
ATOM 2181 O O . ALA B 1 122 ? 35.116 9.781 3.546 1.00 32.90 110 ALA B O 1
ATOM 2183 N N . ALA B 1 123 ? 34.563 11.909 3.236 1.00 30.57 111 ALA B N 1
ATOM 2184 C CA . ALA B 1 123 ? 33.765 11.607 2.046 1.00 30.31 111 ALA B CA 1
ATOM 2185 C C . ALA B 1 123 ? 34.622 11.077 0.879 1.00 30.12 111 ALA B C 1
ATOM 2186 O O . ALA B 1 123 ? 34.156 10.277 0.066 1.00 31.48 111 ALA B O 1
ATOM 2188 N N . ALA B 1 124 ? 35.881 11.473 0.858 1.00 28.85 112 ALA B N 1
ATOM 2189 C CA . ALA B 1 124 ? 36.836 11.037 -0.178 1.00 28.56 112 ALA B CA 1
ATOM 2190 C C . ALA B 1 124 ? 37.191 9.542 -0.071 1.00 29.01 112 ALA B C 1
ATOM 2191 O O . ALA B 1 124 ? 37.790 8.991 -0.967 1.00 30.18 112 ALA B O 1
ATOM 2193 N N . ARG B 1 125 ? 36.849 8.924 1.048 1.00 28.39 113 ARG B N 1
ATOM 2194 C CA . ARG B 1 125 ? 37.103 7.490 1.209 1.00 28.92 113 ARG B CA 1
ATOM 2195 C C . ARG B 1 125 ? 36.222 6.580 0.365 1.00 29.51 113 ARG B C 1
ATOM 2196 O O . ARG B 1 125 ? 36.536 5.404 0.237 1.00 30.21 113 ARG B O 1
ATOM 2204 N N . ALA B 1 126 ? 35.086 7.072 -0.107 1.00 29.79 114 ALA B N 1
ATOM 2205 C CA . ALA B 1 126 ? 34.150 6.204 -0.826 1.00 29.17 114 ALA B CA 1
ATOM 2206 C C . ALA B 1 126 ? 34.712 5.714 -2.155 1.00 29.80 114 ALA B C 1
ATOM 2207 O O . ALA B 1 126 ? 34.413 4.601 -2.584 1.00 30.46 114 ALA B O 1
ATOM 2209 N N . GLN B 1 127 ? 35.523 6.538 -2.806 1.00 30.58 115 GLN B N 1
ATOM 2210 C CA . GLN B 1 127 ? 36.095 6.236 -4.131 1.00 30.12 115 GLN B CA 1
ATOM 2211 C C . GLN B 1 127 ? 36.721 4.840 -4.190 1.00 30.02 115 GLN B C 1
ATOM 2212 O O . GLN B 1 127 ? 36.495 4.099 -5.103 1.00 29.02 115 GLN B O 1
ATOM 2218 N N . ARG B 1 128 ? 37.535 4.490 -3.211 1.00 29.60 116 ARG B N 1
ATOM 2219 C CA . ARG B 1 128 ? 38.248 3.217 -3.292 1.00 29.39 116 ARG B CA 1
ATOM 2220 C C . ARG B 1 128 ? 37.293 2.000 -3.253 1.00 29.15 116 ARG B C 1
ATOM 2221 O O . ARG B 1 128 ? 37.570 0.963 -3.878 1.00 28.69 116 ARG B O 1
ATOM 2229 N N . PHE B 1 129 ? 36.208 2.106 -2.490 1.00 29.58 117 PHE B N 1
ATOM 2230 C CA . PHE B 1 129 ? 35.235 0.996 -2.459 1.00 29.20 117 PHE B CA 1
ATOM 2231 C C . PHE B 1 129 ? 34.632 0.748 -3.849 1.00 29.76 117 PHE B C 1
ATOM 2232 O O . PHE B 1 129 ? 34.433 -0.402 -4.280 1.00 29.80 117 PHE B O 1
ATOM 2240 N N . VAL B 1 130 ? 34.384 1.831 -4.581 1.00 29.84 118 VAL B N 1
ATOM 2241 C CA . VAL B 1 130 ? 33.847 1.752 -5.951 1.00 30.30 118 VAL B CA 1
ATOM 2242 C C . VAL B 1 130 ? 34.925 1.224 -6.898 1.00 31.53 118 VAL B C 1
ATOM 2243 O O . VAL B 1 130 ? 34.634 0.396 -7.752 1.00 31.22 118 VAL B O 1
ATOM 2247 N N . GLU B 1 131 ? 36.166 1.654 -6.715 1.00 31.22 119 GLU B N 1
ATOM 2248 C CA . GLU B 1 131 ? 37.253 1.150 -7.555 1.00 31.80 119 GLU B CA 1
ATOM 2249 C C . GLU B 1 131 ? 37.393 -0.362 -7.434 1.00 31.62 119 GLU B C 1
ATOM 2250 O O . GLU B 1 131 ? 37.780 -1.027 -8.399 1.00 31.37 119 GLU B O 1
ATOM 2256 N N . LEU B 1 132 ? 37.068 -0.899 -6.258 1.00 30.93 120 LEU B N 1
ATOM 2257 C CA . LEU B 1 132 ? 37.169 -2.364 -6.009 1.00 31.18 120 LEU B CA 1
ATOM 2258 C C . LEU B 1 132 ? 36.040 -3.164 -6.639 1.00 31.51 120 LEU B C 1
ATOM 2259 O O . LEU B 1 132 ? 36.024 -4.405 -6.565 1.00 33.07 120 LEU B O 1
ATOM 2264 N N . GLY B 1 133 ? 35.070 -2.467 -7.204 1.00 32.30 121 GLY B N 1
ATOM 2265 C CA . GLY B 1 133 ? 33.970 -3.096 -7.902 1.00 32.10 121 GLY B CA 1
ATOM 2266 C C . GLY B 1 133 ? 32.631 -3.080 -7.204 1.00 32.08 121 GLY B C 1
ATOM 2267 O O . GLY B 1 133 ? 31.672 -3.666 -7.735 1.00 33.93 121 GLY B O 1
ATOM 2268 N N . LEU B 1 134 ? 32.515 -2.384 -6.069 1.00 31.91 122 LEU B N 1
ATOM 2269 C CA . LEU B 1 134 ? 31.205 -2.243 -5.405 1.00 31.45 122 LEU B CA 1
ATOM 2270 C C . LEU B 1 134 ? 30.350 -1.218 -6.187 1.00 31.28 122 LEU B C 1
ATOM 2271 O O . LEU B 1 134 ? 30.856 -0.233 -6.713 1.00 32.90 122 LEU B O 1
ATOM 2276 N N . ASN B 1 135 ? 29.060 -1.494 -6.307 1.00 31.90 123 ASN B N 1
ATOM 2277 C CA . ASN B 1 135 ? 28.137 -0.656 -7.060 1.00 31.36 123 ASN B CA 1
ATOM 2278 C C . ASN B 1 135 ? 28.032 0.715 -6.389 1.00 31.81 123 ASN B C 1
ATOM 2279 O O . ASN B 1 135 ? 27.704 0.775 -5.218 1.00 31.60 123 ASN B O 1
ATOM 2284 N N . PRO B 1 136 ? 28.274 1.824 -7.130 1.00 32.00 124 PRO B N 1
ATOM 2285 C CA . PRO B 1 136 ? 28.234 3.138 -6.473 1.00 31.13 124 PRO B CA 1
ATOM 2286 C C . PRO B 1 136 ? 26.899 3.503 -5.863 1.00 31.15 124 PRO B C 1
ATOM 2287 O O . PRO B 1 136 ? 26.866 4.152 -4.816 1.00 30.99 124 PRO B O 1
ATOM 2291 N N . ASP B 1 137 ? 25.804 3.080 -6.475 1.00 30.06 125 ASP B N 1
ATOM 2292 C CA . ASP B 1 137 ? 24.475 3.265 -5.887 1.00 30.43 125 ASP B CA 1
ATOM 2293 C C . ASP B 1 137 ? 24.396 2.592 -4.504 1.00 30.35 125 ASP B C 1
ATOM 2294 O O . ASP B 1 137 ? 23.831 3.133 -3.567 1.00 30.06 125 ASP B O 1
ATOM 2299 N N . GLN B 1 138 ? 24.909 1.379 -4.393 1.00 30.34 126 GLN B N 1
ATOM 2300 C CA . GLN B 1 138 ? 24.881 0.678 -3.126 1.00 30.58 126 GLN B CA 1
ATOM 2301 C C . GLN B 1 138 ? 25.833 1.296 -2.105 1.00 30.44 126 GLN B C 1
ATOM 2302 O O . GLN B 1 138 ? 25.503 1.349 -0.932 1.00 29.52 126 GLN B O 1
ATOM 2308 N N . VAL B 1 139 ? 27.003 1.746 -2.541 1.00 30.02 127 VAL B N 1
ATOM 2309 C CA . VAL B 1 139 ? 27.966 2.414 -1.654 1.00 30.44 127 VAL B CA 1
ATOM 2310 C C . VAL B 1 139 ? 27.334 3.685 -1.065 1.00 30.47 127 VAL B C 1
ATOM 2311 O O . VAL B 1 139 ? 27.413 3.929 0.163 1.00 29.62 127 VAL B O 1
ATOM 2315 N N . VAL B 1 140 ? 26.644 4.453 -1.900 1.00 29.82 128 VAL B N 1
ATOM 2316 C CA . VAL B 1 140 ? 25.948 5.666 -1.437 1.00 28.98 128 VAL B CA 1
ATOM 2317 C C . VAL B 1 140 ? 24.837 5.349 -0.440 1.00 28.76 128 VAL B C 1
ATOM 2318 O O . VAL B 1 140 ? 24.743 5.998 0.624 1.00 30.95 128 VAL B O 1
ATOM 2322 N N . LEU B 1 141 ? 24.086 4.281 -0.663 1.00 29.01 129 LEU B N 1
ATOM 2323 C CA . LEU B 1 141 ? 23.054 3.857 0.261 1.00 28.42 129 LEU B CA 1
ATOM 2324 C C . LEU B 1 141 ? 23.643 3.422 1.610 1.00 28.34 129 LEU B C 1
ATOM 2325 O O . LEU B 1 141 ? 23.094 3.745 2.640 1.00 29.06 129 LEU B O 1
ATOM 2334 N N . VAL B 1 142 ? 24.734 2.661 1.579 1.00 28.14 130 VAL B N 1
ATOM 2335 C CA . VAL B 1 142 ? 25.464 2.308 2.806 1.00 28.93 130 VAL B CA 1
ATOM 2336 C C . VAL B 1 142 ? 25.853 3.561 3.607 1.00 29.14 130 VAL B C 1
ATOM 2337 O O . VAL B 1 142 ? 25.645 3.617 4.813 1.00 29.90 130 VAL B O 1
ATOM 2341 N N . VAL B 1 143 ? 26.421 4.562 2.951 1.00 29.39 131 VAL B N 1
ATOM 2342 C CA . VAL B 1 143 ? 26.772 5.810 3.630 1.00 29.31 131 VAL B CA 1
ATOM 2343 C C . VAL B 1 143 ? 25.527 6.425 4.307 1.00 29.97 131 VAL B C 1
ATOM 2344 O O . VAL B 1 143 ? 25.586 6.872 5.464 1.00 30.81 131 VAL B O 1
ATOM 2348 N N . ARG B 1 144 ? 24.420 6.481 3.586 1.00 28.53 132 ARG B N 1
ATOM 2349 C CA . ARG B 1 144 ? 23.178 7.025 4.123 1.00 29.06 132 ARG B CA 1
ATOM 2350 C C . ARG B 1 144 ? 22.749 6.289 5.370 1.00 29.39 132 ARG B C 1
ATOM 2351 O O . ARG B 1 144 ? 22.498 6.920 6.383 1.00 29.08 132 ARG B O 1
ATOM 2366 N N . VAL B 1 145 ? 22.715 4.957 5.320 1.00 29.01 133 VAL B N 1
ATOM 2367 C CA . VAL B 1 145 ? 22.258 4.185 6.469 1.00 30.02 133 VAL B CA 1
ATOM 2368 C C . VAL B 1 145 ? 23.243 4.282 7.655 1.00 29.71 133 VAL B C 1
ATOM 2369 O O . VAL B 1 145 ? 22.812 4.387 8.812 1.00 29.99 133 VAL B O 1
ATOM 2373 N N . LEU B 1 146 ? 24.544 4.260 7.374 1.00 30.15 134 LEU B N 1
ATOM 2374 C CA . LEU B 1 146 ? 25.545 4.370 8.443 1.00 31.27 134 LEU B CA 1
ATOM 2375 C C . LEU B 1 146 ? 25.425 5.712 9.146 1.00 31.58 134 LEU B C 1
ATOM 2376 O O . LEU B 1 146 ? 25.449 5.788 10.366 1.00 32.14 134 LEU B O 1
ATOM 2381 N N . ALA B 1 147 ? 25.316 6.788 8.384 1.00 30.55 135 ALA B N 1
ATOM 2382 C CA . ALA B 1 147 ? 25.243 8.125 8.968 1.00 30.64 135 ALA B CA 1
ATOM 2383 C C . ALA B 1 147 ? 23.997 8.257 9.832 1.00 29.90 135 ALA B C 1
ATOM 2384 O O . ALA B 1 147 ? 24.050 8.850 10.907 1.00 31.13 135 ALA B O 1
ATOM 2386 N N . GLU B 1 148 ? 22.858 7.726 9.370 1.00 29.78 136 GLU B N 1
ATOM 2387 C CA . GLU B 1 148 ? 21.594 7.762 10.111 1.00 30.85 136 GLU B CA 1
ATOM 2388 C C . GLU B 1 148 ? 21.759 7.087 11.467 1.00 30.06 136 GLU B C 1
ATOM 2389 O O . GLU B 1 148 ? 21.431 7.653 12.512 1.00 31.40 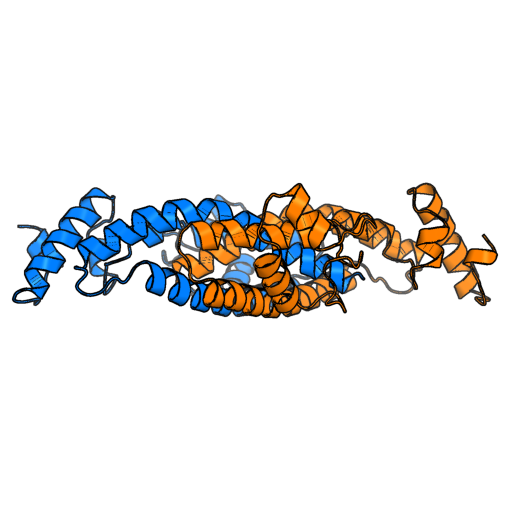136 GLU B O 1
ATOM 2395 N N . GLY B 1 149 ? 22.297 5.881 11.464 1.00 29.97 137 GLY B N 1
ATOM 2396 C CA . GLY B 1 149 ? 22.514 5.166 12.720 1.00 29.66 137 GLY B CA 1
ATOM 2397 C C . GLY B 1 149 ? 23.474 5.874 13.659 1.00 29.90 137 GLY B C 1
ATOM 2398 O O . GLY B 1 149 ? 23.267 5.924 14.877 1.00 29.37 137 GLY B O 1
ATOM 2399 N N . LEU B 1 150 ? 24.559 6.404 13.100 1.00 29.24 138 LEU B N 1
ATOM 2400 C CA . LEU B 1 150 ? 25.561 7.111 13.920 1.00 30.07 138 LEU B CA 1
ATOM 2401 C C . LEU B 1 150 ? 25.056 8.419 14.466 1.00 30.48 138 LEU B C 1
ATOM 2402 O O . LEU B 1 150 ? 25.503 8.854 15.535 1.00 32.33 138 LEU B O 1
ATOM 2407 N N . SER B 1 151 ? 24.128 9.059 13.766 1.00 29.79 139 SER B N 1
ATOM 2408 C CA . SER B 1 151 ? 23.551 10.31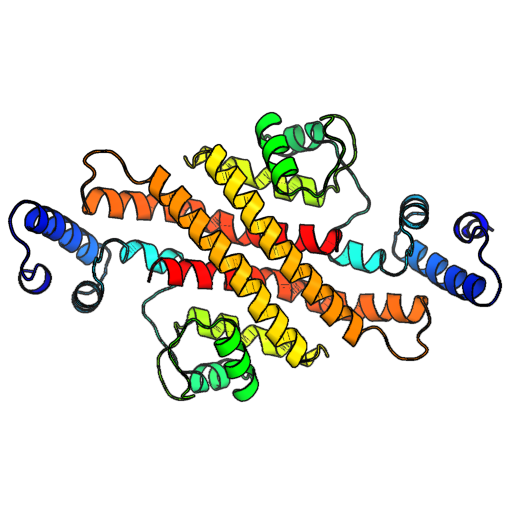9 14.252 1.00 31.01 139 SER B CA 1
ATOM 2409 C C . SER B 1 151 ? 22.779 10.058 15.554 1.00 31.51 139 SER B C 1
ATOM 2410 O O . SER B 1 151 ? 22.864 10.840 16.512 1.00 31.38 139 SER B O 1
ATOM 2413 N N . HIS B 1 152 ? 22.038 8.950 15.609 1.00 32.20 140 HIS B N 1
ATOM 2414 C CA . HIS B 1 152 ? 21.355 8.543 16.841 1.00 32.63 140 HIS B CA 1
ATOM 2415 C C . HIS B 1 152 ? 22.327 8.205 17.982 1.00 32.17 140 HIS B C 1
ATOM 2416 O O . HIS B 1 152 ? 22.167 8.670 1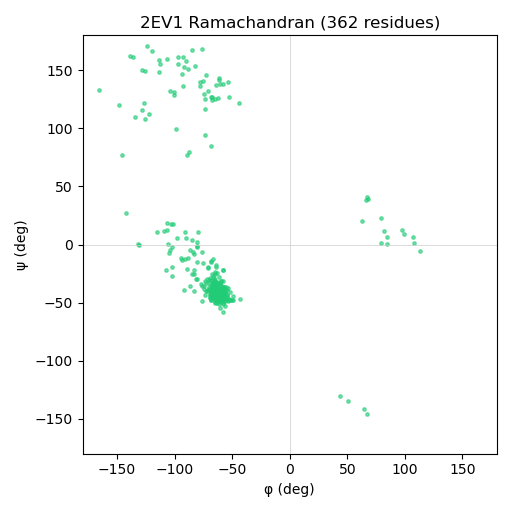9.117 1.00 32.17 140 HIS B O 1
ATOM 2423 N N . ALA B 1 153 ? 23.357 7.435 17.672 1.00 32.06 141 ALA B N 1
ATOM 2424 C CA . ALA B 1 153 ? 24.392 7.141 18.648 1.00 32.05 141 ALA B CA 1
ATOM 2425 C C . ALA B 1 153 ? 25.077 8.401 19.185 1.00 32.31 141 ALA B C 1
ATOM 2426 O O . ALA B 1 153 ? 25.316 8.510 20.392 1.00 33.39 141 ALA B O 1
ATOM 2428 N N . ALA B 1 154 ? 25.389 9.343 18.295 1.00 32.08 142 ALA B N 1
ATOM 2429 C CA . ALA B 1 154 ? 26.007 10.603 18.688 1.00 33.13 142 ALA B CA 1
ATOM 2430 C C . ALA B 1 154 ? 25.100 11.401 19.631 1.00 33.32 142 ALA B C 1
ATOM 2431 O O . ALA B 1 154 ? 25.602 12.025 20.561 1.00 32.87 142 ALA B O 1
ATOM 2433 N N . GLU B 1 155 ? 23.781 11.396 19.409 1.00 32.79 143 GLU B N 1
ATOM 2434 C CA . GLU B 1 155 ? 22.854 12.052 20.342 1.00 33.88 143 GLU B CA 1
ATOM 2435 C C . GLU B 1 155 ? 22.923 11.456 21.732 1.00 32.57 143 GLU B C 1
ATOM 2436 O O . GLU B 1 155 ? 22.975 12.176 22.719 1.00 32.87 143 GLU B O 1
ATOM 2442 N N . ALA B 1 156 ? 22.915 10.128 21.793 1.00 31.91 144 ALA B N 1
ATOM 2443 C CA . ALA B 1 156 ? 22.992 9.405 23.064 1.00 31.05 144 ALA B CA 1
ATOM 2444 C C . ALA B 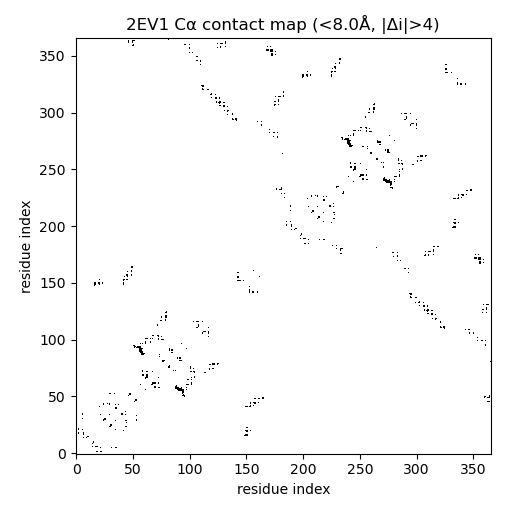1 156 ? 24.272 9.698 23.804 1.00 29.57 144 ALA B C 1
ATOM 2445 O O . ALA B 1 156 ? 24.266 9.807 25.031 1.00 27.63 144 ALA B O 1
ATOM 2447 N N . MET B 1 157 ? 25.367 9.756 23.062 1.00 29.21 145 MET B N 1
ATOM 2448 C CA . MET B 1 157 ? 26.672 10.074 23.598 1.00 30.18 145 MET B CA 1
ATOM 2449 C C . MET B 1 157 ? 26.670 11.493 24.201 1.00 29.39 145 MET B C 1
ATOM 2450 O O . MET B 1 157 ? 27.253 11.717 25.246 1.00 29.53 145 MET B O 1
ATOM 2455 N N . ARG B 1 158 ? 26.016 12.436 23.525 1.00 31.03 146 ARG B N 1
ATOM 2456 C CA . ARG B 1 158 ? 25.927 13.827 24.000 1.00 31.41 146 ARG B CA 1
ATOM 2457 C C . ARG B 1 158 ? 25.276 13.899 25.366 1.00 31.24 146 ARG B C 1
ATOM 2458 O O . ARG B 1 158 ? 25.775 14.542 26.282 1.00 30.43 146 ARG B O 1
ATOM 2466 N N . TYR B 1 159 ? 24.152 13.214 25.499 1.00 31.16 147 TYR B N 1
ATOM 2467 C CA . TYR B 1 159 ? 23.461 13.128 26.758 1.00 29.95 147 TYR B CA 1
ATOM 2468 C C . TYR B 1 159 ? 24.321 12.492 27.864 1.00 29.07 147 TYR B C 1
ATOM 2469 O O . TYR B 1 159 ? 24.330 12.942 29.016 1.00 28.18 147 TYR B O 1
ATOM 2478 N N . THR B 1 160 ? 25.033 11.425 27.523 1.00 26.87 148 THR B N 1
ATOM 2479 C CA . THR B 1 160 ? 25.859 10.732 28.503 1.00 27.07 148 THR B CA 1
ATOM 2480 C C . THR B 1 160 ? 26.965 11.667 29.000 1.00 26.53 148 THR B C 1
ATOM 2481 O O . THR B 1 160 ? 27.260 11.732 30.185 1.00 25.55 148 THR B O 1
ATOM 2485 N N . ALA B 1 161 ? 27.575 12.389 28.065 1.00 26.62 149 ALA B N 1
ATOM 2486 C CA . ALA B 1 161 ? 28.674 13.279 28.391 1.00 27.15 149 ALA B CA 1
ATOM 2487 C C . ALA B 1 161 ? 28.165 14.441 29.236 1.00 27.21 149 ALA B C 1
ATOM 2488 O O . ALA B 1 161 ? 28.782 14.778 30.238 1.00 27.42 149 ALA B O 1
ATOM 2490 N N . LEU B 1 162 ? 27.042 15.039 28.848 1.00 27.85 150 LEU B N 1
ATOM 2491 C CA . LEU B 1 162 ? 26.484 16.153 29.631 1.00 28.90 150 LEU B CA 1
ATOM 2492 C C . LEU B 1 162 ? 26.139 15.748 31.078 1.00 28.78 150 LEU B C 1
ATOM 2493 O O . LEU B 1 162 ? 26.401 16.499 32.020 1.00 28.42 150 LEU B O 1
ATOM 2498 N N . GLU B 1 163 ? 25.568 14.559 31.255 1.00 29.22 151 GLU B N 1
ATOM 2499 C CA . GLU B 1 163 ? 25.267 14.045 32.592 1.00 29.70 151 GLU B CA 1
ATOM 2500 C C . GLU B 1 163 ? 26.542 14.027 33.429 1.00 29.77 151 GLU B C 1
ATOM 2501 O O . GLU B 1 163 ? 26.506 14.358 34.603 1.00 28.64 151 GLU B O 1
ATOM 2507 N N . ALA B 1 164 ? 27.673 13.667 32.817 1.00 30.37 152 ALA B N 1
ATOM 2508 C CA . ALA B 1 164 ? 28.931 13.564 33.547 1.00 32.24 152 ALA B CA 1
ATOM 2509 C C . ALA B 1 164 ? 29.506 14.936 33.920 1.00 33.63 152 ALA B C 1
ATOM 2510 O O . ALA B 1 164 ? 30.087 15.104 34.996 1.00 35.48 152 ALA B O 1
ATOM 2512 N N . ILE B 1 165 ? 29.280 15.925 33.059 1.00 34.79 153 ILE B N 1
ATOM 2513 C CA . ILE B 1 165 ? 29.933 17.232 33.149 1.00 35.66 153 ILE B CA 1
ATOM 2514 C C . ILE B 1 165 ? 29.119 18.238 33.954 1.00 36.59 153 ILE B C 1
ATOM 2515 O O . ILE B 1 165 ? 29.686 19.013 34.741 1.00 37.68 153 ILE B O 1
ATOM 2520 N N . MET B 1 166 ? 27.796 18.233 33.793 1.00 37.02 154 MET B N 1
ATOM 2521 C CA . MET B 1 166 ? 26.948 19.225 34.468 1.00 38.23 154 MET B CA 1
ATOM 2522 C C . MET B 1 166 ? 26.820 18.924 35.954 1.00 38.93 154 MET B C 1
ATOM 2523 O O . MET B 1 166 ? 26.275 17.894 36.335 1.00 39.99 154 MET B O 1
ATOM 2528 N N . ARG B 1 167 ? 27.319 19.829 36.795 1.00 39.86 155 ARG B N 1
ATOM 2529 C CA . ARG B 1 167 ? 27.072 19.775 38.235 1.00 40.00 155 ARG B CA 1
ATOM 2530 C C . ARG B 1 167 ? 26.092 20.885 38.587 1.00 39.78 155 ARG B C 1
ATOM 2531 O O . ARG B 1 167 ? 25.961 21.860 37.843 1.00 39.71 155 ARG B O 1
ATOM 2539 N N . PRO B 1 168 ? 25.406 20.768 39.736 1.00 39.45 156 PRO B N 1
ATOM 2540 C CA . PRO B 1 168 ? 24.551 21.877 40.129 1.00 38.90 156 PRO B CA 1
ATOM 2541 C C . PRO B 1 168 ? 25.363 23.148 40.340 1.00 38.54 156 PRO B C 1
ATOM 2542 O O . PRO B 1 168 ? 26.495 23.071 40.821 1.00 39.08 156 PRO B O 1
ATOM 2546 N N . GLY B 1 169 ? 24.802 24.295 39.961 1.00 37.47 157 GLY B N 1
ATOM 2547 C CA . GLY B 1 169 ? 25.488 25.585 40.097 1.00 36.85 157 GLY B CA 1
ATOM 2548 C C . GLY B 1 169 ? 26.781 25.757 39.303 1.00 36.16 157 GLY B C 1
ATOM 2549 O O . GLY B 1 169 ? 27.592 26.637 39.625 1.00 36.13 157 GLY B O 1
ATOM 2550 N N . ALA B 1 170 ? 26.964 24.934 38.273 1.00 35.04 158 ALA B N 1
ATOM 2551 C CA . ALA B 1 170 ? 28.149 25.001 37.393 1.00 34.33 158 ALA B CA 1
ATOM 2552 C C . ALA B 1 170 ? 28.073 26.265 36.530 1.00 33.61 158 ALA B C 1
ATOM 2553 O O . ALA B 1 170 ? 27.024 26.578 35.963 1.00 34.40 158 ALA B O 1
ATOM 2555 N N . THR B 1 171 ? 29.175 27.004 36.468 1.00 32.21 159 THR B N 1
ATOM 2556 C CA . THR B 1 171 ? 29.277 28.188 35.625 1.00 30.75 159 THR B CA 1
ATOM 2557 C C . THR B 1 171 ? 29.683 27.765 34.202 1.00 29.43 159 THR B C 1
ATOM 2558 O O . THR B 1 171 ? 30.122 26.635 33.991 1.00 27.29 159 THR B O 1
ATOM 2562 N N . GLU B 1 172 ? 29.562 28.683 33.246 1.00 27.99 160 GLU B N 1
ATOM 2563 C CA . GLU B 1 172 ? 29.992 28.426 31.864 1.00 28.59 160 GLU B CA 1
ATOM 2564 C C . GLU B 1 172 ? 31.450 27.973 31.831 1.00 27.42 160 GLU B C 1
ATOM 2565 O O . GLU B 1 172 ? 31.806 27.054 31.084 1.00 27.95 160 GLU B O 1
ATOM 2571 N N . LEU B 1 173 ? 32.299 28.629 32.609 1.00 27.24 161 LEU B N 1
ATOM 2572 C CA . LEU B 1 173 ? 33.726 28.280 32.599 1.00 27.42 161 LEU B CA 1
ATOM 2573 C C . LEU B 1 173 ? 33.939 26.886 33.170 1.00 27.65 161 LEU B C 1
ATOM 2574 O O . LEU B 1 173 ? 34.726 26.101 32.630 1.00 27.36 161 LEU B O 1
ATOM 2579 N N . ASP B 1 174 ? 33.250 26.579 34.267 1.00 27.50 162 ASP B N 1
ATOM 2580 C CA . ASP B 1 174 ? 33.321 25.221 34.846 1.00 28.26 162 ASP B CA 1
ATOM 2581 C C . ASP B 1 174 ? 32.982 24.144 33.824 1.00 27.47 162 ASP B C 1
ATOM 2582 O O . ASP B 1 174 ? 33.674 23.116 33.736 1.00 27.00 162 ASP B O 1
ATOM 2587 N N . ILE B 1 175 ? 31.907 24.367 33.061 1.00 26.84 163 ILE B N 1
ATOM 2588 C CA . ILE B 1 175 ? 31.424 23.417 32.087 1.00 27.54 163 ILE B CA 1
ATOM 2589 C C . ILE B 1 175 ? 32.436 23.312 30.947 1.00 27.09 163 ILE B C 1
ATOM 2590 O O . ILE B 1 175 ? 32.739 22.207 30.483 1.00 27.74 163 ILE B O 1
ATOM 2595 N N . ALA B 1 176 ? 32.973 24.446 30.490 1.00 26.64 164 ALA B N 1
ATOM 2596 C CA . ALA B 1 176 ? 33.937 24.403 29.376 1.00 28.03 164 ALA B CA 1
ATOM 2597 C C . ALA B 1 176 ? 35.174 23.629 29.802 1.00 27.72 164 ALA B C 1
ATOM 2598 O O . ALA B 1 176 ? 35.673 22.783 29.061 1.00 28.49 164 ALA B O 1
ATOM 2600 N N . LYS B 1 177 ? 35.671 23.892 31.004 1.00 28.01 165 LYS B N 1
ATOM 2601 C CA . LYS B 1 177 ? 36.852 23.175 31.487 1.00 29.23 165 LYS B CA 1
ATOM 2602 C C . LYS B 1 177 ? 36.584 21.683 31.726 1.00 28.98 165 LYS B C 1
ATOM 2603 O O . LYS B 1 177 ? 37.452 20.829 31.428 1.00 28.72 165 LYS B O 1
ATOM 2609 N N . GLY B 1 178 ? 35.423 21.365 32.307 1.00 28.11 166 GLY B N 1
ATOM 2610 C CA . GLY B 1 178 ? 35.056 19.967 32.533 1.00 29.22 166 GLY B CA 1
ATOM 2611 C C . GLY B 1 178 ? 34.855 19.196 31.236 1.00 29.16 166 GLY B C 1
ATOM 2612 O O . GLY B 1 178 ? 35.228 18.012 31.115 1.00 29.64 166 GLY B O 1
ATOM 2613 N N . SER B 1 179 ? 34.305 19.863 30.236 1.00 29.19 167 SER B N 1
ATOM 2614 C CA . SER B 1 179 ? 34.093 19.247 28.930 1.00 31.00 167 SER B CA 1
ATOM 2615 C C . SER B 1 179 ? 35.423 18.963 28.262 1.00 31.16 167 SER B C 1
ATOM 2616 O O . SER B 1 179 ? 35.637 17.859 27.739 1.00 32.48 167 SER B O 1
ATOM 2621 N N . GLN B 1 180 ? 36.333 19.931 28.278 1.00 31.33 168 GLN B N 1
ATOM 2622 C CA . GLN B 1 180 ? 37.661 19.736 27.717 1.00 31.45 168 GLN B CA 1
ATOM 2623 C C . GLN B 1 180 ? 38.397 18.544 28.359 1.00 31.46 168 GLN B C 1
ATOM 2624 O O . GLN B 1 180 ? 38.991 17.678 27.659 1.00 31.13 168 GLN B O 1
ATOM 2630 N N . ALA B 1 181 ? 38.361 18.467 29.673 1.00 30.76 169 ALA B N 1
ATOM 2631 C CA . ALA B 1 181 ? 39.026 17.382 30.383 1.00 31.27 169 ALA B CA 1
ATOM 2632 C C . ALA B 1 181 ? 38.430 16.016 30.045 1.00 31.28 169 ALA B C 1
ATOM 2633 O O . ALA B 1 181 ? 39.152 15.064 29.691 1.00 32.43 169 ALA B O 1
ATOM 2635 N N . LEU B 1 182 ? 37.112 15.912 30.067 1.00 30.81 170 LEU B N 1
ATOM 2636 C CA . LEU B 1 182 ? 36.483 14.617 29.886 1.00 31.33 170 LEU B CA 1
ATOM 2637 C C . LEU B 1 182 ? 36.582 14.159 28.409 1.00 30.48 170 LEU B C 1
ATOM 2638 O O . LEU B 1 182 ? 36.907 12.988 28.115 1.00 30.62 170 LEU B O 1
ATOM 2643 N N . VAL B 1 183 ? 36.325 15.068 27.482 1.00 30.60 171 VAL B N 1
ATOM 2644 C CA . VAL B 1 183 ? 36.416 14.748 26.066 1.00 30.31 171 VAL B CA 1
ATOM 2645 C C . VAL B 1 183 ? 37.844 14.347 25.725 1.00 30.07 171 VAL B C 1
ATOM 2646 O O . VAL B 1 183 ? 38.053 13.389 24.951 1.00 28.69 171 VAL B O 1
ATOM 2650 N N . SER B 1 184 ? 38.852 14.981 26.327 1.00 28.29 172 SER B N 1
ATOM 2651 C CA . SER B 1 184 ? 40.255 14.584 26.024 1.00 29.06 172 SER B CA 1
ATOM 2652 C C . SER B 1 184 ? 40.556 13.152 26.439 1.00 28.49 172 SER B C 1
ATOM 2653 O O . SER B 1 184 ? 41.361 12.471 25.815 1.00 29.37 172 SER B O 1
ATOM 2658 N N . GLN B 1 185 ? 39.934 12.712 27.522 1.00 27.89 173 GLN B N 1
ATOM 2659 C CA . GLN B 1 185 ? 40.129 11.358 28.002 1.00 28.61 173 GLN B CA 1
ATOM 2660 C C . GLN B 1 185 ? 39.323 10.311 27.270 1.00 28.74 173 GLN B C 1
ATOM 2661 O O . GLN B 1 185 ? 39.737 9.155 27.194 1.00 29.35 173 GLN B O 1
ATOM 2667 N N . ILE B 1 186 ? 38.161 10.707 26.754 1.00 28.70 174 ILE B N 1
ATOM 2668 C CA . ILE B 1 186 ? 37.256 9.785 26.079 1.00 29.48 174 ILE B CA 1
ATOM 2669 C C . ILE B 1 186 ? 37.548 9.589 24.584 1.00 29.64 174 ILE B C 1
ATOM 2670 O O . ILE B 1 186 ? 37.437 8.458 24.070 1.00 29.41 174 ILE B O 1
ATOM 2675 N N . VAL B 1 187 ? 37.982 10.633 23.898 1.00 30.51 175 VAL B N 1
ATOM 2676 C CA . VAL B 1 187 ? 38.200 10.546 22.454 1.00 30.67 175 VAL B CA 1
ATOM 2677 C C . VAL B 1 187 ? 39.145 9.395 22.065 1.00 30.67 175 VAL B C 1
ATOM 2678 O O . VAL B 1 187 ? 38.844 8.682 21.122 1.00 31.14 175 VAL B O 1
ATOM 2682 N N . PRO B 1 188 ? 40.264 9.183 22.787 1.00 29.22 176 PRO B N 1
ATOM 2683 C CA . PRO B 1 188 ? 41.127 8.053 22.418 1.00 28.98 176 PRO B CA 1
ATOM 2684 C C . PRO B 1 188 ? 40.457 6.663 22.439 1.00 27.85 176 PRO B C 1
ATOM 2685 O O . PRO B 1 188 ? 40.963 5.714 21.828 1.00 29.41 176 PRO B O 1
ATOM 2689 N N . LEU B 1 189 ? 39.367 6.527 23.190 1.00 28.62 177 LEU B N 1
ATOM 2690 C CA . LEU B 1 189 ? 38.663 5.231 23.298 1.00 28.51 177 LEU B CA 1
ATOM 2691 C C . LEU B 1 189 ? 37.671 5.010 22.177 1.00 28.80 177 LEU B C 1
ATOM 2692 O O . LEU B 1 189 ? 37.283 3.878 21.902 1.00 28.69 177 LEU B O 1
ATOM 2697 N N . LEU B 1 190 ? 37.167 6.092 21.598 1.00 29.69 178 LEU B N 1
ATOM 2698 C CA . LEU B 1 190 ? 36.008 6.038 20.686 1.00 30.34 178 LEU B CA 1
ATOM 2699 C C . LEU B 1 190 ? 36.303 5.352 19.368 1.00 31.33 178 LEU B C 1
ATOM 2700 O O . LEU B 1 190 ? 35.495 4.534 18.896 1.00 32.04 178 LEU B O 1
ATOM 2705 N N . GLY B 1 191 ? 37.392 5.715 18.741 1.00 29.32 179 GLY B N 1
ATOM 2706 C CA . GLY B 1 191 ? 37.742 5.146 17.447 1.00 30.06 179 GLY B CA 1
ATOM 2707 C C . GLY B 1 191 ? 37.871 3.639 17.522 1.00 30.08 179 GLY B C 1
ATOM 2708 O O . GLY B 1 191 ? 37.172 2.896 16.783 1.00 31.68 179 GLY B O 1
ATOM 2709 N N . PRO B 1 192 ? 38.750 3.139 18.385 1.00 29.44 180 PRO B N 1
ATOM 2710 C CA . PRO B 1 192 ? 38.864 1.694 18.475 1.00 29.28 180 PRO B CA 1
ATOM 2711 C C . PRO B 1 192 ? 37.554 0.986 18.832 1.00 30.28 180 PRO B C 1
ATOM 2712 O O . PRO B 1 192 ? 37.306 -0.138 18.370 1.00 30.08 180 PRO B O 1
ATOM 2716 N N . MET B 1 193 ? 36.764 1.580 19.700 1.00 30.12 181 MET B N 1
ATOM 2717 C CA . MET B 1 193 ? 35.481 0.998 20.088 1.00 29.90 181 MET B CA 1
ATOM 2718 C C . MET B 1 193 ? 34.563 0.863 18.897 1.00 30.13 181 MET B C 1
ATOM 2719 O O . MET B 1 193 ? 33.991 -0.218 18.699 1.00 31.87 181 MET B O 1
ATOM 2728 N N . ILE B 1 194 ? 34.413 1.917 18.098 1.00 29.77 182 ILE B N 1
ATOM 2729 C CA . ILE B 1 194 ? 33.413 1.877 17.026 1.00 29.43 182 ILE B CA 1
ATOM 2730 C C . ILE B 1 194 ? 33.895 0.879 15.935 1.00 28.98 182 ILE B C 1
ATOM 2731 O O . ILE B 1 194 ? 33.062 0.192 15.316 1.00 29.11 182 ILE B O 1
ATOM 2736 N N . GLN B 1 195 ? 35.201 0.821 15.671 1.00 29.35 183 GLN B N 1
ATOM 2737 C CA . GLN B 1 195 ? 35.717 -0.152 14.698 1.00 29.47 183 GLN B CA 1
ATOM 2738 C C . GLN B 1 195 ? 35.383 -1.546 15.193 1.00 28.43 183 GLN B C 1
ATOM 2739 O O . GLN B 1 195 ? 34.897 -2.407 14.422 1.00 29.34 183 GLN B O 1
ATOM 2745 N N . ASP B 1 196 ? 35.636 -1.829 16.471 1.00 28.73 184 ASP B N 1
ATOM 2746 C CA . ASP B 1 196 ? 35.322 -3.165 17.038 1.00 29.26 184 ASP B CA 1
ATOM 2747 C C . ASP B 1 196 ? 33.820 -3.497 16.914 1.00 29.38 184 ASP B C 1
ATOM 2748 O O . ASP B 1 196 ? 33.463 -4.637 16.607 1.00 29.96 184 ASP B O 1
ATOM 2753 N N . MET B 1 197 ? 32.958 -2.522 17.181 1.00 29.54 185 MET B N 1
ATOM 2754 C CA . MET B 1 197 ? 31.528 -2.757 17.096 1.00 29.32 185 MET B CA 1
ATOM 2755 C C . MET B 1 197 ? 31.080 -3.042 15.674 1.00 28.99 185 MET B C 1
ATOM 2756 O O . MET B 1 197 ? 30.190 -3.877 15.465 1.00 28.62 185 MET B O 1
ATOM 2765 N N . LEU B 1 198 ? 31.697 -2.395 14.677 1.00 28.01 186 LEU B N 1
ATOM 2766 C CA . LEU B 1 198 ? 31.344 -2.683 13.293 1.00 26.92 186 LEU B CA 1
ATOM 2767 C C . LEU B 1 198 ? 31.720 -4.120 12.952 1.00 26.91 186 LEU B C 1
ATOM 2768 O O . LEU B 1 198 ? 30.935 -4.855 12.376 1.00 25.94 186 LEU B O 1
ATOM 2773 N N . PHE B 1 199 ? 32.945 -4.522 13.296 1.00 27.66 187 PHE B N 1
ATOM 2774 C CA . PHE B 1 199 ? 33.406 -5.850 12.877 1.00 28.43 187 PHE B CA 1
ATOM 2775 C C . PHE B 1 199 ? 32.620 -6.926 13.601 1.00 28.17 187 PHE B C 1
ATOM 2776 O O . PHE B 1 199 ? 32.363 -8.017 13.047 1.00 28.46 187 PHE B O 1
ATOM 2784 N N . MET B 1 200 ? 32.171 -6.651 14.830 1.00 28.55 188 MET B N 1
ATOM 2785 C CA . MET B 1 200 ? 31.295 -7.578 15.565 1.00 28.87 188 MET B CA 1
ATOM 2786 C C . MET B 1 200 ? 29.997 -7.801 14.798 1.00 27.70 188 MET B C 1
ATOM 2787 O O . MET B 1 200 ? 29.550 -8.934 14.652 1.00 28.06 188 MET B O 1
ATOM 2792 N N . GLN B 1 201 ? 29.410 -6.740 14.252 1.00 26.18 189 GLN B N 1
ATOM 2793 C CA . GLN B 1 201 ? 28.199 -6.897 13.464 1.00 25.91 189 GLN B CA 1
ATOM 2794 C C . GLN B 1 201 ? 28.475 -7.655 12.168 1.00 26.42 189 GLN B C 1
ATOM 2795 O O . GLN B 1 201 ? 27.643 -8.455 11.722 1.00 27.30 189 GLN B O 1
ATOM 2801 N N . LEU B 1 202 ? 29.614 -7.396 11.527 1.00 26.83 190 LEU B N 1
ATOM 2802 C CA . LEU B 1 202 ? 29.981 -8.114 10.270 1.00 26.14 190 LEU B CA 1
ATOM 2803 C C . LEU B 1 202 ? 30.169 -9.601 10.464 1.00 27.30 190 LEU B C 1
ATOM 2804 O O . LEU B 1 202 ? 29.872 -10.415 9.570 1.00 28.37 190 LEU B O 1
ATOM 2809 N N . ARG B 1 203 ? 30.649 -9.991 11.643 1.00 26.96 191 ARG B N 1
ATOM 2810 C CA . ARG B 1 203 ? 30.818 -11.433 11.932 1.00 28.88 191 ARG B CA 1
ATOM 2811 C C . ARG B 1 203 ? 29.492 -12.160 12.041 1.00 30.51 191 ARG B C 1
ATOM 2812 O O . ARG B 1 203 ? 29.435 -13.372 11.863 1.00 32.89 191 ARG B O 1
ATOM 2820 N N . HIS B 1 204 ? 28.434 -11.439 12.378 1.00 30.50 192 HIS B N 1
ATOM 2821 C CA . HIS B 1 204 ? 27.140 -12.051 12.595 1.00 32.93 192 HIS B CA 1
ATOM 2822 C C . HIS B 1 204 ? 26.121 -11.731 11.514 1.00 35.27 192 HIS B C 1
ATOM 2823 O O . HIS B 1 204 ? 24.956 -12.049 11.690 1.00 36.80 192 HIS B O 1
ATOM 2830 N N . MET B 1 205 ? 26.549 -11.146 10.398 1.00 38.14 193 MET B N 1
ATOM 2831 C CA . MET B 1 205 ? 25.593 -10.649 9.374 1.00 40.73 193 MET B CA 1
ATOM 2832 C C . MET B 1 205 ? 25.107 -11.794 8.510 1.00 41.49 193 MET B C 1
ATOM 2833 O O . MET B 1 205 ? 25.864 -12.729 8.243 1.00 43.16 193 MET B O 1
#

Nearest PDB structures (foldseek):
  2ev4-assembly1_B  TM=9.822E-01  e=7.496E-26  Mycobacterium tuberculosis
  1y10-assembly3_D  TM=9.264E-01  e=1.382E-24  Mycobacterium tuberculosis
  1y10-assembly2_C  TM=9.079E-01  e=9.936E-25  Mycobacterium tuberculosis
  1y10-assembly3_B  TM=8.887E-01  e=4.415E-23  Mycobacterium tuberculosis
  5c8d-assembly2_F  TM=4.851E-01  e=2.959E-01  Thermus thermophilus HB27

InterPro domains:
  IPR001054 Adenylyl cyclase class-3/4/guanylyl cyclase [PF00211] (214-372)
  IPR001054 Adenylyl cyclase class-3/4/guanylyl cyclase [PS50125] (217-325)
  IPR001054 Adenylyl cyclase class-3/4/guanylyl cyclase [SM00044] (169-353)
  IPR029787 Nucleotide cyclase [G3DSA:3.30.70.1230] (194-376)
  IPR029787 Nucleotide cyclase [SSF55073] (213-378)
  IPR032026 Adenylate cyclase regulatory domain [PF16701] (10-194)
  IPR050697 Adenylyl/Guanylyl Cyclase Class-3/4 [PTHR43081] (165-380)

B-factor: mean 33.81, std 7.91, range [15.64, 94.38]

Secondary structure (DSSP, 8-state):
--HHHHHTT--HHHHHHHHHHHHHHHHTT--HHHHHHSSS-TTHHHHHHTT--S-EE-HHHHHHHHT--HHHHHHHHHHH-------TT---EEHHHHHHHTTHHHHHHTT--HHHHHHHHHHHHHHHHHHHHHHHHHHHHHH--TT--HHHHHHHHHHHHHHHHHHHHHHHHHHHHHHHHHHH-/-HHHHTT--HHHHHHHHHHHHHHHHTT--HHHHHTSSSGGGTTTGGGGT--S-EE-HHHHHHHHT--HHHHHHHHHHHT-SS---TT---EEHHHHHHHTTHHHHHHTT--HHHHHHHHHHHHHHHHHHHHHHHHHHHHHH--TT--HHHHHHHHHHHHHHHHHHHHHHHHHHHHHHHHT-

Foldseek 3Di:
DVCCVLLPPDDDPLSVLVVVQVVVCVVLVHDSVNCNVDVNCLAVSVVVLVPQPPFWAFLVVLCVVLVHDSVLLLLLVVLLPPFDDSPRHDRTHRPVRSVVSRVLRVVVVVPDDSVVSSPVSNVVNVVVVVVVVVVVVVLCVVQDDPPAGSNSSNVSSVVPSNVCVVVPPVVVVVVVVVVVVVVVD/DCLLLPPDDDPSSVLLVVQVVVCVVLVHDSVNCSVDVPCLCVLVVVLVPQPPFFAFLLVLCVVLVADSVLLVLLVVLLPDWPDDDRHDRTHRPVRSVVSRVLRVVVVVPDDSVVSSVVSNVVSVVVVVVVVVVVVVLCVVQDDPPQGSNSSSVSSNVVSNVCSVVPVVVVVVVVVVVVVVD

Solvent-accessible surface area: 17770 Å² total; per-residue (Å²): 134,82,46,80,92,18,10,47,156,63,47,63,104,51,70,59,41,32,23,97,0,0,101,36,0,58,121,71,55,4,60,45,99,13,6,115,85,32,123,90,2,21,38,3,5,20,49,48,54,12,32,5,70,26,67,85,28,4,1,104,89,4,8,138,116,85,63,22,77,27,112,22,4,10,88,4,25,130,16,18,53,67,44,223,69,82,75,36,77,18,85,58,13,13,86,15,16,0,58,6,5,11,77,8,34,123,17,39,104,32,50,15,48,53,77,36,10,17,87,16,15,127,44,4,4,80,9,2,44,107,0,2,110,9,22,84,127,4,22,40,62,26,15,82,143,134,81,31,34,37,36,66,18,3,92,32,1,47,65,25,14,47,96,13,32,83,49,15,3,52,20,0,58,36,9,0,24,7,12,7,9,51,54,41,97,95,105,114,24,11,52,156,59,44,64,112,49,68,57,57,25,29,134,0,0,112,24,0,62,134,85,60,30,73,59,96,21,5,124,89,42,121,82,2,28,63,3,6,3,53,108,44,5,31,10,82,35,56,96,18,4,0,93,69,4,16,121,113,110,63,19,70,36,138,18,4,21,88,5,26,126,17,19,55,62,36,236,35,92,67,40,79,26,84,57,12,8,91,16,15,0,55,9,6,12,89,7,39,98,18,39,104,35,50,14,50,53,82,35,11,16,64,13,15,119,34,3,4,93,12,3,36,111,0,2,97,23,22,103,132,4,28,69,76,12,22,82,151,134,82,32,46,37,28,80,21,2,98,28,4,45,58,19,20,50,93,18,30,87,40,14,2,55,18,0,50,37,10,0,33,7,11,15,15,75,74

Sequence (366 aa):
ANIDDLLGDLGGTARAERAKLVEWLLEQGITPDEIRATNPPLLLATRHLVGDDGTYVSAREISENYGVDLELLQRVQRAVGLARVDDPDAVVHMRADGEAAARAQRFVELGLNPDQVVLVVRVLAEGLSHAAEAMRYTALEAIMRPGATELDIAKGSQALVSQIVPLLGPMIQDMLFMQLRHMMEIDDLLGDLGGTARAERAKLVEWLLEQGITPDEIRATNPPLLLATRHLVGDDGTYVSAREISENYGVDLELLQRVQRAVGLARVDDPDAVVHMRADGEAAARAQRFVELGLNPDQVVLVVRVLAEGLSHAAEAMRYTALEAIMRPGATELDIAKGSQALVSQIVPLLGPMIQDMLFMQLRHM